Protein AF-A0A134AGD6-F1 (afdb_monomer)

Nearest PDB structures (foldseek):
  3fi7-assembly1_A  TM=8.665E-01  e=3.047E-12  Listeria monocytogenes EGD-e
  7qfu-assembly1_A  TM=8.750E-01  e=4.616E-11  Enterococcus faecalis
  5t1q-assembly2_B  TM=7.978E-01  e=2.242E-09  Staphylococcus aureus subsp. aureus NCTC 8325
  5t1q-assembly4_D  TM=7.593E-01  e=8.261E-10  Staphylococcus aureus subsp. aureus NCTC 8325
  6ux2-assembly1_B  TM=2.424E-01  e=1.055E+00  Zika virus

Secondary structure (DSSP, 8-state):
----------TTEEEPTTS-EEE-SPP-SSHHHHHHHHHHHHHHHHTTTT--HHHHHHHHHHHHTTTTSSSSSTTT--TT--BPPTT--GGGEEEEEEEEE-TT--EEEEEEEEE--SSHHHHHHHHHHHTTSSHHHHHHTHHHHH-SSHHHHHHHHBTTTBS-TTHHHHHHHHHHHTTTHHHHHTTSTTSS--

Solvent-accessible surface area (backbone atoms only — not comparable to full-atom values): 10671 Å² total; per-residue (Å²): 140,80,91,70,79,80,77,71,79,55,82,60,49,40,68,47,101,86,59,32,49,26,48,57,57,78,59,50,73,52,64,66,50,33,49,65,68,47,45,66,48,38,45,64,36,27,60,94,60,54,55,52,40,26,54,56,52,24,45,33,34,64,66,16,66,36,49,52,30,56,40,31,43,77,83,28,17,28,39,67,74,47,65,43,58,94,84,54,55,76,90,42,38,44,80,44,43,44,81,45,64,48,100,84,66,51,76,47,76,47,77,47,47,28,38,35,32,98,34,58,63,54,35,30,41,52,56,46,39,50,53,60,70,41,76,66,37,31,62,72,35,40,54,35,46,67,30,44,37,64,68,48,23,29,52,45,36,35,66,70,76,43,83,48,89,56,45,22,60,54,37,49,50,47,23,62,75,68,57,27,60,64,52,24,32,79,80,23,79,81,51,41,56,132

Foldseek 3Di:
DDPDPVPVPPVQWDQDPQRFTWGNDDQCDDLVSLLVVQQVLLLVQQFPLLAFSLLSSLQLCVVCVSVGHRQCDPPQNQSRQAFDDPPRDPVQWDWGWDWDADPVRDIDIDTGIHGGDNHNNRNSNCVSCQCPVDPVSVVLQVQLSVFFALLSNLCSCDCRVDVPNCRSVSSVVSCVVNVSLVSRCVRVVVRTDD

pLDDT: mean 86.42, std 15.9, range [25.81, 98.69]

Mean predicted aligned error: 6.66 Å

Sequence (194 aa):
SGAMAVNTKIDGYNIDENGVARSASKPIGSRSEFIKKVTPGVLKAVKGKGLFPSIAVAQACLETGFGTDGLSPAPIYNLFGIKAADDTPPERYYEIRTAEYDKNGKKYYITDKFMKFSGYDEAFEYYAKLFTRTKWLTNWYRNVVAAKTPEQAAKALTGTYATDPNYGSKLLNIIDTYNLRELDKEIFPNGVKP

Structure (mmCIF, N/CA/C/O backbone):
data_AF-A0A134AGD6-F1
#
_entry.id   AF-A0A134AGD6-F1
#
loop_
_atom_site.group_PDB
_atom_site.id
_atom_site.type_symbol
_atom_site.label_atom_id
_atom_site.label_alt_id
_atom_site.label_comp_id
_atom_site.label_asym_id
_atom_site.label_entity_id
_atom_site.label_seq_id
_atom_site.pdbx_PDB_ins_code
_atom_site.Cartn_x
_atom_site.Cartn_y
_atom_site.Cartn_z
_atom_site.occupancy
_atom_site.B_iso_or_equiv
_atom_site.auth_seq_id
_atom_site.auth_comp_id
_atom_site.auth_asym_id
_atom_site.auth_atom_id
_atom_site.pdbx_PDB_model_num
ATOM 1 N N . SER A 1 1 ? 12.963 -12.846 -35.251 1.00 26.72 1 SER A N 1
ATOM 2 C CA . SER A 1 1 ? 14.115 -11.933 -35.123 1.00 26.72 1 SER A CA 1
ATOM 3 C C . SER A 1 1 ? 14.090 -11.311 -33.737 1.00 26.72 1 SER A C 1
ATOM 5 O O . SER A 1 1 ? 13.077 -10.741 -33.368 1.00 26.72 1 SER A O 1
ATOM 7 N N . GLY A 1 2 ? 15.177 -11.467 -32.972 1.00 26.48 2 GLY A N 1
ATOM 8 C CA . GLY A 1 2 ? 15.472 -10.633 -31.801 1.00 26.48 2 GLY A CA 1
ATOM 9 C C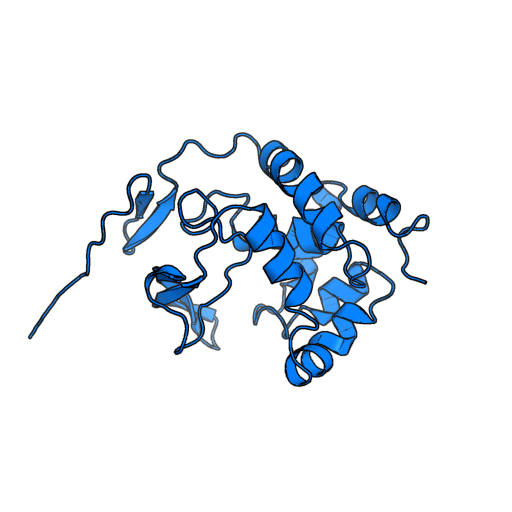 . GLY A 1 2 ? 14.855 -11.046 -30.464 1.00 26.48 2 GLY A C 1
ATOM 10 O O . GLY A 1 2 ? 14.120 -10.268 -29.869 1.00 26.48 2 GLY A O 1
ATOM 11 N N . ALA A 1 3 ? 15.215 -12.221 -29.940 1.00 31.89 3 ALA A N 1
ATOM 12 C CA . ALA A 1 3 ? 15.222 -12.410 -28.494 1.00 31.89 3 ALA A CA 1
ATOM 13 C C . ALA A 1 3 ? 16.324 -11.513 -27.904 1.00 31.89 3 ALA A C 1
ATOM 15 O O . ALA A 1 3 ? 17.498 -11.866 -27.938 1.00 31.89 3 ALA A O 1
ATOM 16 N N . MET A 1 4 ? 15.950 -10.347 -27.384 1.00 25.81 4 MET A N 1
ATOM 17 C CA . MET A 1 4 ? 16.705 -9.705 -26.314 1.00 25.81 4 MET A CA 1
ATOM 18 C C . MET A 1 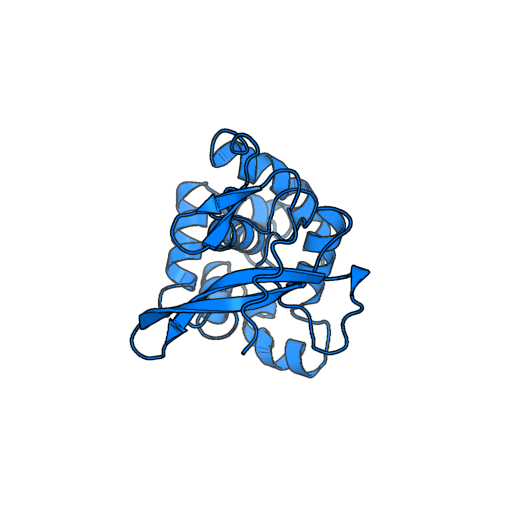4 ? 15.841 -9.786 -25.067 1.00 25.81 4 MET A C 1
ATOM 20 O O . MET A 1 4 ? 15.064 -8.886 -24.763 1.00 25.81 4 MET A O 1
ATOM 24 N N . ALA A 1 5 ? 15.971 -10.897 -24.342 1.00 31.42 5 ALA A N 1
ATOM 25 C CA . ALA A 1 5 ? 15.780 -10.823 -22.908 1.00 31.42 5 ALA A CA 1
ATOM 26 C C . ALA A 1 5 ? 16.820 -9.809 -22.429 1.00 31.42 5 ALA A C 1
ATOM 28 O O . ALA A 1 5 ? 18.017 -10.108 -22.427 1.00 31.42 5 ALA A O 1
ATOM 29 N N . VAL A 1 6 ? 16.381 -8.587 -22.125 1.00 34.53 6 VAL A N 1
ATOM 30 C CA . VAL A 1 6 ? 17.207 -7.616 -21.413 1.00 34.53 6 VAL A CA 1
ATOM 31 C C . VAL A 1 6 ? 17.372 -8.218 -20.027 1.00 34.53 6 VAL A C 1
ATOM 33 O O . VAL A 1 6 ? 16.555 -8.049 -19.129 1.00 34.53 6 VAL A O 1
ATOM 36 N N . ASN A 1 7 ? 18.377 -9.080 -19.915 1.00 39.56 7 ASN A N 1
ATOM 37 C CA . ASN A 1 7 ? 18.804 -9.714 -18.688 1.00 39.56 7 ASN A CA 1
ATOM 38 C C . ASN A 1 7 ? 19.587 -8.641 -17.930 1.00 39.56 7 ASN A C 1
ATOM 40 O O . ASN A 1 7 ? 20.810 -8.699 -17.797 1.00 39.56 7 ASN A O 1
ATOM 44 N N . THR A 1 8 ? 18.884 -7.580 -17.535 1.00 43.19 8 THR A N 1
ATOM 45 C CA . THR A 1 8 ? 19.406 -6.557 -16.645 1.00 43.19 8 THR A CA 1
ATOM 46 C C . THR A 1 8 ? 19.570 -7.273 -15.317 1.00 43.19 8 THR A C 1
ATOM 48 O O . THR A 1 8 ? 18.602 -7.498 -14.596 1.00 43.19 8 THR A O 1
ATOM 51 N N . LYS A 1 9 ? 20.784 -7.767 -15.052 1.00 46.19 9 LYS A N 1
ATOM 52 C CA . LYS A 1 9 ? 21.147 -8.346 -13.761 1.00 46.19 9 LYS A CA 1
ATOM 53 C C . LYS A 1 9 ? 20.798 -7.307 -12.699 1.00 46.19 9 LYS A C 1
ATOM 55 O O . LYS A 1 9 ? 21.470 -6.284 -12.596 1.00 46.19 9 LYS A O 1
ATOM 60 N N . ILE A 1 10 ? 19.716 -7.536 -11.961 1.00 56.38 10 ILE A N 1
ATOM 61 C CA . ILE A 1 10 ? 19.463 -6.789 -10.738 1.00 56.38 10 ILE A CA 1
ATOM 62 C C . ILE A 1 10 ? 20.363 -7.439 -9.697 1.00 56.38 10 ILE A C 1
ATOM 64 O O . ILE A 1 10 ? 20.105 -8.567 -9.270 1.00 56.38 10 ILE A O 1
ATOM 68 N N . ASP A 1 11 ? 21.442 -6.761 -9.320 1.00 58.19 11 ASP A N 1
ATOM 69 C CA . ASP A 1 11 ? 22.284 -7.226 -8.224 1.00 58.19 11 ASP A CA 1
ATOM 70 C C . ASP A 1 11 ? 21.413 -7.385 -6.967 1.00 58.19 11 ASP A C 1
ATOM 72 O O . ASP A 1 11 ? 20.767 -6.439 -6.512 1.00 58.19 11 ASP A O 1
ATOM 76 N N . GLY A 1 12 ? 21.344 -8.612 -6.441 1.00 58.97 12 GLY A N 1
ATOM 77 C CA . GLY A 1 12 ? 20.519 -8.949 -5.278 1.00 58.97 12 GLY A CA 1
ATOM 78 C C . GLY A 1 12 ? 19.142 -9.563 -5.568 1.00 58.97 12 GLY A C 1
ATOM 79 O O . GLY A 1 12 ? 18.355 -9.665 -4.627 1.00 58.97 12 GLY A O 1
ATOM 80 N N . TYR A 1 13 ? 18.848 -10.017 -6.798 1.00 65.62 13 TYR A N 1
ATOM 81 C CA . TYR A 1 13 ? 17.614 -10.755 -7.128 1.00 65.62 13 TYR A CA 1
ATOM 82 C C . TYR A 1 13 ? 17.878 -12.116 -7.785 1.00 65.62 13 TYR A C 1
ATOM 84 O O . TYR A 1 13 ? 18.761 -12.259 -8.628 1.00 65.62 13 TYR A O 1
ATOM 92 N N . ASN A 1 14 ? 17.065 -13.108 -7.416 1.00 65.81 14 ASN A N 1
ATOM 93 C CA . ASN A 1 14 ? 16.957 -14.400 -8.088 1.00 65.81 14 ASN A CA 1
ATOM 94 C C . ASN A 1 14 ? 15.818 -14.338 -9.108 1.00 65.81 14 ASN A C 1
ATOM 96 O O . ASN A 1 14 ? 14.767 -13.772 -8.825 1.00 65.81 14 ASN A O 1
ATOM 100 N N . ILE A 1 15 ? 15.990 -14.947 -10.276 1.00 68.31 15 ILE A N 1
ATOM 101 C CA . ILE A 1 15 ? 14.920 -15.083 -11.269 1.00 68.31 15 ILE A CA 1
ATOM 102 C C . ILE A 1 15 ? 14.273 -16.459 -11.085 1.00 68.31 15 ILE A C 1
ATOM 104 O O . ILE A 1 15 ? 14.980 -17.466 -11.098 1.00 68.31 15 ILE A O 1
ATOM 108 N N . ASP A 1 16 ? 12.954 -16.512 -10.873 1.00 68.88 16 ASP A N 1
ATOM 109 C CA . ASP A 1 16 ? 12.234 -17.787 -10.767 1.00 68.88 16 ASP A CA 1
ATOM 110 C C . ASP A 1 16 ? 12.056 -18.472 -12.137 1.00 68.88 16 ASP A C 1
ATOM 112 O O . ASP A 1 16 ? 12.368 -17.904 -13.185 1.00 68.88 16 ASP A O 1
ATOM 116 N N . GLU A 1 17 ? 11.553 -19.710 -12.145 1.00 69.19 17 GLU A N 1
ATOM 117 C CA . GLU A 1 17 ? 11.348 -20.512 -13.368 1.00 69.19 17 GLU A CA 1
ATOM 118 C C . GLU A 1 17 ? 10.465 -19.821 -14.426 1.00 69.19 17 GLU A C 1
ATOM 120 O O . GLU A 1 17 ? 10.525 -20.153 -15.609 1.00 69.19 17 GLU A O 1
ATOM 125 N N . ASN A 1 18 ? 9.668 -18.828 -14.016 1.00 65.56 18 ASN A N 1
ATOM 126 C CA . ASN A 1 18 ? 8.792 -18.057 -14.892 1.00 65.56 18 ASN A CA 1
ATOM 127 C C . ASN A 1 18 ? 9.424 -16.732 -15.346 1.00 65.56 18 ASN A C 1
ATOM 129 O O . ASN A 1 18 ? 8.776 -15.941 -16.035 1.00 65.56 18 ASN A O 1
ATOM 133 N N . GLY A 1 19 ? 10.680 -16.468 -14.985 1.00 64.06 19 GLY A N 1
ATOM 134 C CA . GLY A 1 19 ? 11.383 -15.241 -15.331 1.00 64.06 19 GLY A CA 1
ATOM 135 C C . GLY A 1 19 ? 11.048 -14.050 -14.432 1.00 64.06 19 GLY A C 1
ATOM 136 O O . GLY A 1 19 ? 11.398 -12.932 -14.801 1.00 64.06 19 GLY A O 1
ATOM 137 N N . VAL A 1 20 ? 10.353 -14.247 -13.305 1.00 69.12 20 VAL A N 1
ATOM 138 C CA . VAL A 1 20 ? 9.997 -13.164 -12.373 1.00 69.12 20 VAL A CA 1
ATOM 139 C C . VAL A 1 20 ? 11.122 -12.964 -11.368 1.00 69.12 20 VAL A C 1
ATOM 141 O O . VAL A 1 20 ? 11.601 -13.930 -10.771 1.00 69.12 20 VAL A O 1
ATOM 144 N N . ALA A 1 21 ? 11.534 -11.712 -11.153 1.00 70.25 21 ALA A N 1
ATOM 145 C CA . ALA A 1 21 ? 12.541 -11.425 -10.140 1.00 70.25 21 ALA A CA 1
ATOM 146 C C . ALA A 1 21 ? 11.956 -11.591 -8.729 1.00 70.25 21 ALA A C 1
ATOM 148 O O . ALA A 1 21 ? 10.841 -11.166 -8.426 1.00 70.25 21 ALA A O 1
ATOM 149 N N . ARG A 1 22 ? 12.739 -12.211 -7.856 1.00 70.19 22 ARG A N 1
ATOM 150 C CA . ARG A 1 22 ? 12.496 -12.421 -6.431 1.00 70.19 22 ARG A CA 1
ATOM 151 C C . ARG A 1 22 ? 13.693 -11.885 -5.678 1.00 70.19 22 ARG A C 1
ATOM 153 O O . ARG A 1 22 ? 14.819 -12.041 -6.145 1.00 70.19 22 ARG A O 1
ATOM 160 N N . SER A 1 23 ? 13.473 -11.279 -4.520 1.00 63.88 23 SER A N 1
ATOM 161 C CA . SER A 1 23 ? 14.573 -10.888 -3.641 1.00 63.88 23 SER A CA 1
ATOM 162 C C . SER A 1 23 ? 15.556 -12.054 -3.439 1.00 63.88 23 SER A C 1
ATOM 164 O O . SER A 1 23 ? 15.148 -13.134 -3.010 1.00 63.88 23 SER A O 1
ATOM 166 N N . ALA A 1 24 ? 16.845 -11.857 -3.736 1.00 58.47 24 ALA A N 1
ATOM 167 C CA . ALA A 1 24 ? 17.905 -12.781 -3.314 1.00 58.47 24 ALA A CA 1
ATOM 168 C C . ALA A 1 24 ? 18.344 -12.502 -1.869 1.00 58.47 24 ALA A C 1
ATOM 170 O O . ALA A 1 24 ? 19.056 -13.308 -1.268 1.00 58.47 24 ALA A O 1
ATOM 171 N N . SER A 1 25 ? 17.930 -11.361 -1.303 1.00 54.47 25 SER A N 1
ATOM 172 C CA . SER A 1 25 ? 18.175 -11.057 0.101 1.00 54.47 25 SER A CA 1
ATOM 173 C C . SER A 1 25 ? 17.321 -11.957 0.994 1.00 54.47 25 SER A C 1
ATOM 175 O O . SER A 1 25 ? 16.168 -12.268 0.683 1.00 54.47 25 SER A O 1
ATOM 177 N N . LYS A 1 26 ? 17.913 -12.391 2.113 1.00 51.78 26 LYS A N 1
ATOM 178 C CA . LYS A 1 26 ? 17.230 -13.153 3.164 1.00 51.78 26 LYS A CA 1
ATOM 179 C C . LYS A 1 26 ? 15.919 -12.418 3.498 1.00 51.78 26 LYS A C 1
ATOM 181 O O . LYS A 1 26 ? 15.991 -11.200 3.681 1.00 51.78 26 LYS A O 1
ATOM 186 N N . PRO A 1 27 ? 14.754 -13.096 3.551 1.00 53.94 27 PRO A N 1
ATOM 187 C CA . PRO A 1 27 ? 13.492 -12.430 3.856 1.00 53.94 27 PRO A CA 1
ATOM 188 C C . PRO A 1 27 ? 13.659 -11.543 5.092 1.00 53.94 27 PRO A C 1
ATOM 190 O O . PRO A 1 27 ? 14.341 -11.935 6.043 1.00 53.94 27 PRO A O 1
ATOM 193 N N . ILE A 1 28 ? 13.080 -10.339 5.056 1.00 55.12 28 ILE A N 1
ATOM 194 C CA . ILE A 1 28 ? 12.938 -9.493 6.247 1.00 55.12 28 ILE A CA 1
ATOM 195 C C . ILE A 1 28 ? 12.216 -10.369 7.273 1.00 55.12 28 ILE A C 1
ATOM 197 O O . ILE A 1 28 ? 11.057 -10.685 7.040 1.00 55.12 28 ILE A O 1
ATOM 201 N N . GLY A 1 29 ? 12.926 -10.830 8.307 1.00 63.06 29 GLY A N 1
ATOM 202 C CA . GLY A 1 29 ? 12.735 -12.174 8.869 1.00 63.06 29 GLY A CA 1
ATOM 203 C C . GLY A 1 29 ? 11.289 -12.674 8.960 1.00 63.06 29 GLY A C 1
ATOM 204 O O . GLY A 1 29 ? 10.779 -13.249 8.002 1.00 63.06 29 GLY A O 1
ATOM 205 N N . SER A 1 30 ? 10.626 -12.559 10.106 1.00 85.75 30 SER A N 1
ATOM 206 C CA . SER A 1 30 ? 9.205 -12.929 10.199 1.00 85.75 30 SER A CA 1
ATOM 207 C C . SER A 1 30 ? 8.311 -11.864 9.548 1.00 85.75 30 SER A C 1
ATOM 209 O O . SER A 1 30 ? 8.657 -10.684 9.507 1.00 85.75 30 SER A O 1
ATOM 211 N N . ARG A 1 31 ? 7.094 -12.236 9.124 1.00 92.12 31 ARG A N 1
ATOM 212 C CA . ARG A 1 31 ? 6.077 -11.281 8.624 1.00 92.12 31 ARG A CA 1
ATOM 213 C C . ARG A 1 31 ? 5.870 -10.081 9.567 1.00 92.12 31 ARG A C 1
ATOM 215 O O . ARG A 1 31 ? 5.670 -8.959 9.112 1.00 92.12 31 ARG A O 1
ATOM 222 N N . SER A 1 32 ? 5.988 -10.299 10.878 1.00 93.19 32 SER A N 1
ATOM 223 C CA . SER A 1 32 ? 5.897 -9.249 11.898 1.00 93.19 32 SER A CA 1
ATOM 224 C C . SER A 1 32 ? 7.084 -8.279 11.888 1.00 93.19 32 SER A C 1
ATOM 226 O O . SER A 1 32 ? 6.919 -7.114 12.237 1.00 93.19 32 SER A O 1
ATOM 228 N N . GLU A 1 33 ? 8.280 -8.719 11.495 1.00 92.50 33 GLU A N 1
ATOM 229 C CA . GLU A 1 33 ? 9.446 -7.836 11.356 1.00 92.50 33 GLU A CA 1
ATOM 230 C C . GLU A 1 33 ? 9.311 -6.918 10.145 1.00 92.50 33 GLU A C 1
ATOM 232 O O . GLU A 1 33 ? 9.651 -5.739 10.242 1.00 92.50 33 GLU A O 1
ATOM 237 N N . PHE A 1 34 ? 8.743 -7.413 9.042 1.00 93.69 34 PHE A N 1
ATOM 238 C CA . PHE A 1 34 ? 8.395 -6.567 7.901 1.00 93.69 34 PHE A CA 1
ATOM 239 C C . PHE A 1 34 ? 7.427 -5.453 8.306 1.00 93.69 34 PHE A C 1
ATOM 241 O O . PHE A 1 34 ? 7.702 -4.283 8.045 1.00 93.69 34 PHE A O 1
ATOM 248 N N . ILE A 1 35 ? 6.350 -5.802 9.017 1.00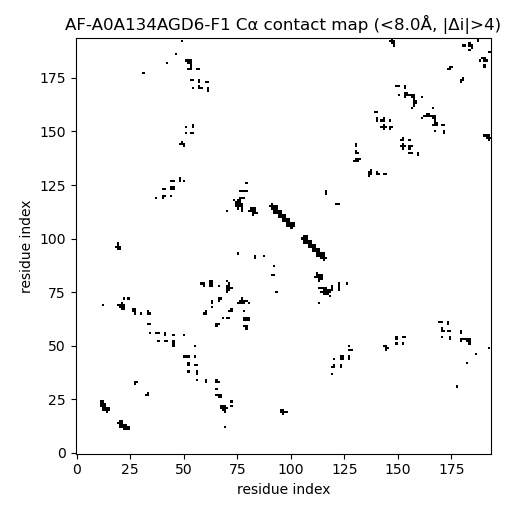 96.62 35 ILE A N 1
ATOM 249 C CA . ILE A 1 35 ? 5.380 -4.829 9.539 1.00 96.62 35 ILE A CA 1
ATOM 250 C C . ILE A 1 35 ? 6.091 -3.786 10.408 1.00 96.62 35 ILE A C 1
ATOM 252 O O . ILE A 1 35 ? 6.004 -2.594 10.127 1.00 96.62 35 ILE A O 1
ATOM 256 N N . LYS A 1 36 ? 6.877 -4.218 11.404 1.00 95.94 36 LYS A N 1
ATOM 257 C CA . LYS A 1 36 ? 7.643 -3.307 12.276 1.00 95.94 36 LYS A CA 1
ATOM 258 C C . LYS A 1 36 ? 8.567 -2.370 11.493 1.00 95.94 36 LYS A C 1
ATOM 260 O O . LYS A 1 36 ? 8.706 -1.211 11.872 1.00 95.94 36 LYS A O 1
ATOM 265 N N . LYS A 1 37 ? 9.185 -2.855 10.412 1.00 94.38 37 LYS A N 1
ATOM 266 C CA . LYS A 1 37 ? 10.094 -2.073 9.565 1.00 94.38 37 LYS A CA 1
ATOM 267 C C . LYS A 1 37 ? 9.370 -0.964 8.798 1.00 94.38 37 LYS A C 1
ATOM 269 O O . LYS A 1 37 ? 9.910 0.133 8.692 1.00 94.38 37 LYS A O 1
ATOM 274 N N . VAL A 1 38 ? 8.185 -1.235 8.248 1.00 96.00 38 VAL A N 1
ATOM 275 C CA . VAL A 1 38 ? 7.470 -0.266 7.392 1.00 96.00 38 VAL A CA 1
ATOM 276 C C . VAL A 1 38 ? 6.576 0.691 8.180 1.00 96.00 38 VAL A C 1
ATOM 278 O O . VAL A 1 38 ? 6.405 1.838 7.769 1.00 96.00 38 VAL A O 1
ATOM 281 N N . THR A 1 39 ? 6.037 0.254 9.323 1.00 97.75 39 THR A N 1
ATOM 282 C CA . THR A 1 39 ? 5.033 0.999 10.099 1.00 97.75 39 THR A CA 1
ATOM 283 C C . THR A 1 39 ? 5.424 2.451 10.411 1.00 97.75 39 THR A C 1
ATOM 285 O O . THR A 1 39 ? 4.610 3.327 10.120 1.00 97.75 39 THR A O 1
ATOM 288 N N . PRO A 1 40 ? 6.631 2.774 10.928 1.00 97.94 40 PRO A N 1
ATOM 289 C CA . PRO A 1 40 ? 6.970 4.159 11.271 1.00 97.94 40 PRO A CA 1
ATOM 290 C C . PRO A 1 40 ? 6.937 5.111 10.066 1.00 97.94 40 PRO A C 1
ATOM 292 O O . PRO A 1 40 ? 6.418 6.225 10.157 1.00 97.94 40 PRO A O 1
ATOM 295 N N . GLY A 1 41 ? 7.456 4.660 8.920 1.00 97.75 41 GLY A N 1
ATOM 296 C CA . GLY A 1 41 ? 7.460 5.442 7.684 1.00 97.75 41 GLY A CA 1
ATOM 297 C C . GLY A 1 41 ? 6.056 5.603 7.101 1.00 97.75 41 GLY A C 1
ATOM 298 O O . GLY A 1 41 ? 5.673 6.710 6.718 1.00 97.75 41 GLY A O 1
ATOM 299 N N . VAL A 1 42 ? 5.250 4.534 7.126 1.00 97.69 42 VAL A N 1
ATOM 300 C CA . VAL A 1 42 ? 3.839 4.585 6.715 1.00 97.69 42 VAL A CA 1
ATOM 301 C C . VAL A 1 42 ? 3.055 5.572 7.577 1.00 97.69 42 VAL A C 1
ATOM 303 O O . VAL A 1 42 ? 2.419 6.463 7.021 1.00 97.69 42 VAL A O 1
ATOM 306 N N . LEU A 1 43 ? 3.132 5.468 8.909 1.00 97.75 43 LEU A N 1
ATOM 307 C CA . LEU A 1 43 ? 2.448 6.368 9.848 1.00 97.75 43 LEU A CA 1
ATOM 308 C C . LEU A 1 43 ? 2.778 7.835 9.566 1.00 97.75 43 LEU A C 1
ATOM 310 O O . LEU A 1 43 ? 1.877 8.667 9.437 1.00 97.75 43 LEU A O 1
ATOM 314 N N . LYS A 1 44 ? 4.072 8.144 9.412 1.00 97.75 44 LYS A N 1
ATOM 315 C CA . LYS A 1 44 ? 4.543 9.489 9.069 1.00 97.75 44 LYS A CA 1
ATOM 316 C C . LYS A 1 44 ? 3.953 9.970 7.743 1.00 97.75 44 LYS A C 1
ATOM 318 O O . LYS A 1 44 ? 3.486 11.104 7.667 1.00 97.75 44 LYS A O 1
ATOM 323 N N . ALA A 1 45 ? 3.959 9.123 6.715 1.00 97.38 45 ALA A N 1
ATOM 324 C CA . ALA A 1 45 ? 3.504 9.491 5.382 1.00 97.38 45 ALA A CA 1
ATOM 325 C C . ALA A 1 45 ? 1.983 9.666 5.292 1.00 97.38 45 ALA A C 1
ATOM 327 O O . ALA A 1 45 ? 1.522 10.570 4.602 1.00 97.38 45 ALA A O 1
ATOM 328 N N . VAL A 1 46 ? 1.174 8.851 5.973 1.00 96.69 46 VAL A N 1
ATOM 329 C CA . VAL A 1 46 ? -0.296 8.930 5.847 1.00 96.69 46 VAL A CA 1
ATOM 330 C C . VAL A 1 46 ? -0.936 10.004 6.730 1.00 96.69 46 VAL A C 1
ATOM 332 O O . VAL A 1 46 ? -2.083 10.400 6.491 1.00 96.69 46 VAL A O 1
ATOM 335 N N . LYS A 1 47 ? -0.210 10.512 7.734 1.00 95.69 47 LYS A N 1
ATOM 336 C CA . LYS A 1 47 ? -0.708 11.533 8.663 1.00 95.69 47 LYS A CA 1
ATOM 337 C C . LYS A 1 47 ? -1.205 12.779 7.928 1.00 95.69 47 LYS A C 1
ATOM 339 O O . LYS A 1 47 ? -0.517 13.347 7.086 1.00 95.69 47 LYS A O 1
ATOM 344 N N . GLY A 1 48 ? -2.431 13.195 8.255 1.00 92.75 48 GLY A N 1
ATOM 345 C CA . GLY A 1 48 ? -3.089 14.360 7.653 1.00 92.75 48 GLY A CA 1
ATOM 346 C C . GLY A 1 48 ? -3.610 14.156 6.225 1.00 92.75 48 GLY A C 1
ATOM 347 O O . GLY A 1 48 ? -4.197 15.078 5.671 1.00 92.75 48 GLY A O 1
ATOM 348 N N . LYS A 1 49 ? -3.446 12.967 5.625 1.00 93.44 49 LYS A N 1
ATOM 349 C CA . LYS A 1 49 ? -3.879 12.682 4.243 1.00 93.44 49 LYS A CA 1
ATOM 350 C C . LYS A 1 49 ? -5.216 11.937 4.148 1.00 93.44 49 LYS A C 1
ATOM 352 O O . LYS A 1 49 ? -5.641 11.562 3.061 1.00 93.44 49 LYS A O 1
ATOM 357 N N . GLY A 1 50 ? -5.887 11.715 5.281 1.00 92.06 50 GLY A N 1
ATOM 358 C CA . GLY A 1 50 ? -7.182 11.030 5.322 1.00 92.06 50 GLY A CA 1
ATOM 359 C C . GLY A 1 50 ? -7.100 9.539 4.982 1.00 92.06 50 GLY A C 1
ATOM 360 O O . GLY A 1 50 ? -8.090 8.966 4.536 1.00 92.06 50 GLY A O 1
ATOM 361 N N . LEU A 1 51 ? -5.945 8.903 5.190 1.00 96.69 51 LEU A N 1
ATOM 362 C CA . LEU A 1 51 ? -5.727 7.471 4.971 1.00 96.69 51 LEU A CA 1
ATOM 363 C C . LEU A 1 51 ? -5.535 6.752 6.310 1.00 96.69 51 LEU A C 1
ATOM 365 O O . LEU A 1 51 ? -5.027 7.339 7.263 1.00 96.69 51 LEU A O 1
ATOM 369 N N . PHE A 1 52 ? -5.941 5.485 6.372 1.00 98.25 52 PHE A N 1
ATOM 370 C CA . PHE A 1 52 ? -5.731 4.635 7.543 1.00 98.25 52 PHE A CA 1
ATOM 371 C C . PHE A 1 52 ? -4.333 4.001 7.509 1.00 98.25 52 PHE A C 1
ATOM 373 O O . PHE A 1 52 ? -4.004 3.348 6.511 1.00 98.25 52 PHE A O 1
ATOM 380 N N . PRO A 1 53 ? -3.517 4.155 8.568 1.00 98.06 53 PRO A N 1
ATOM 381 C CA . PRO A 1 53 ? -2.268 3.415 8.727 1.00 98.06 53 PRO A CA 1
ATOM 382 C C . PRO A 1 53 ? -2.431 1.903 8.576 1.00 98.06 53 PRO A C 1
ATOM 384 O O . PRO A 1 53 ? -1.624 1.281 7.886 1.00 98.06 53 PRO A O 1
ATOM 387 N N . SER A 1 54 ? -3.486 1.318 9.156 1.00 98.56 54 SER A N 1
ATOM 388 C CA . SER A 1 54 ? -3.748 -0.124 9.081 1.00 98.56 54 SER A CA 1
ATOM 389 C C . SER A 1 54 ? -3.891 -0.602 7.636 1.00 98.56 54 SER A C 1
ATOM 391 O O . SER A 1 54 ? -3.268 -1.586 7.242 1.00 98.56 54 SER A O 1
ATOM 393 N N . ILE A 1 55 ? -4.637 0.150 6.822 1.00 98.44 55 ILE A N 1
ATOM 394 C CA . ILE A 1 55 ? -4.841 -0.109 5.395 1.00 98.44 55 ILE A CA 1
ATOM 395 C C . ILE A 1 55 ? -3.530 0.025 4.628 1.00 98.44 55 ILE A C 1
ATOM 397 O O . ILE A 1 55 ? -3.174 -0.878 3.880 1.00 98.44 55 ILE A O 1
ATOM 401 N N . ALA A 1 56 ? -2.780 1.107 4.838 1.00 98.06 56 ALA A N 1
ATOM 402 C CA . ALA A 1 56 ? -1.528 1.333 4.122 1.00 98.06 56 ALA A CA 1
ATOM 403 C C . ALA A 1 56 ? -0.470 0.256 4.433 1.00 98.06 56 ALA A C 1
ATOM 405 O O . ALA A 1 56 ? 0.183 -0.247 3.518 1.00 98.06 56 ALA A O 1
ATOM 406 N N . VAL A 1 57 ? -0.333 -0.155 5.700 1.00 98.38 57 VAL A N 1
ATOM 407 C CA . VAL A 1 57 ? 0.558 -1.262 6.088 1.00 98.38 57 VAL A CA 1
ATOM 408 C C . VAL A 1 57 ? 0.057 -2.594 5.523 1.00 98.38 57 VAL A C 1
ATOM 410 O O . VAL A 1 57 ? 0.859 -3.376 5.012 1.00 98.38 57 VAL A O 1
ATOM 413 N N . ALA A 1 58 ? -1.253 -2.858 5.563 1.00 98.31 58 ALA A N 1
ATOM 414 C CA . ALA A 1 58 ? -1.826 -4.080 5.003 1.00 98.31 58 ALA A CA 1
ATOM 415 C C . ALA A 1 58 ? -1.637 -4.173 3.483 1.00 98.31 58 ALA A C 1
ATOM 417 O O . ALA A 1 58 ? -1.309 -5.250 2.989 1.00 98.31 58 ALA A O 1
ATOM 418 N N . GLN A 1 59 ? -1.768 -3.060 2.753 1.00 97.00 59 GLN A N 1
ATOM 419 C CA . GLN A 1 59 ? -1.459 -2.995 1.324 1.00 97.00 59 GLN A CA 1
ATOM 420 C C . GLN A 1 59 ? 0.022 -3.287 1.087 1.00 97.00 59 GLN A C 1
ATOM 422 O O . GLN A 1 59 ? 0.328 -4.201 0.332 1.00 97.00 59 GLN A O 1
ATOM 427 N N . ALA A 1 60 ? 0.943 -2.643 1.815 1.00 96.06 60 ALA A N 1
ATOM 428 C CA . ALA A 1 60 ? 2.368 -2.961 1.699 1.00 96.06 60 ALA A CA 1
ATOM 429 C C . ALA A 1 60 ? 2.660 -4.453 1.950 1.00 96.06 60 ALA A C 1
ATOM 431 O O . ALA A 1 60 ? 3.478 -5.045 1.254 1.00 96.06 60 ALA A O 1
ATOM 432 N N . CYS A 1 61 ? 1.980 -5.093 2.908 1.00 95.50 61 CYS A N 1
ATOM 433 C CA . CYS A 1 61 ? 2.112 -6.533 3.151 1.00 95.50 61 CYS A CA 1
ATOM 434 C C . CYS A 1 61 ? 1.562 -7.377 1.993 1.00 95.50 61 CYS A C 1
ATOM 436 O O . CYS A 1 61 ? 2.213 -8.336 1.578 1.00 95.50 61 CYS A O 1
ATOM 438 N N . LEU A 1 62 ? 0.370 -7.039 1.495 1.00 93.81 62 LEU A N 1
ATOM 439 C CA . LEU A 1 62 ? -0.320 -7.789 0.450 1.00 93.81 62 LEU A CA 1
ATOM 440 C C . LEU A 1 62 ? 0.406 -7.692 -0.895 1.00 93.81 62 LEU A C 1
ATOM 442 O O . LEU A 1 62 ? 0.660 -8.725 -1.508 1.00 93.81 62 LEU A O 1
ATOM 446 N N . GLU A 1 63 ? 0.776 -6.479 -1.311 1.00 89.19 63 GLU A N 1
ATOM 447 C CA . GLU A 1 63 ? 1.411 -6.218 -2.611 1.00 89.19 63 GLU A CA 1
ATOM 448 C C . GLU A 1 63 ? 2.788 -6.885 -2.730 1.00 89.19 63 GLU A C 1
ATOM 450 O O . GLU A 1 63 ? 3.208 -7.285 -3.812 1.00 89.19 63 GLU A O 1
ATOM 455 N N . THR A 1 64 ? 3.491 -7.046 -1.608 1.00 88.25 64 THR A N 1
ATOM 456 C CA . THR A 1 64 ? 4.891 -7.504 -1.595 1.00 88.25 64 THR A CA 1
ATOM 457 C C . THR A 1 64 ? 5.065 -8.921 -1.062 1.00 88.25 64 THR A C 1
ATOM 459 O O . THR A 1 64 ? 6.184 -9.431 -0.986 1.00 88.25 64 THR A O 1
ATOM 462 N N . GLY A 1 65 ? 3.980 -9.554 -0.606 1.00 89.81 65 GLY A N 1
ATOM 463 C CA . GLY A 1 65 ? 4.067 -10.794 0.159 1.00 89.81 65 GLY A CA 1
ATOM 464 C C . GLY A 1 65 ? 4.973 -10.642 1.385 1.00 89.81 65 GLY A C 1
ATOM 465 O O . GLY A 1 65 ? 5.840 -11.484 1.610 1.00 89.81 65 GLY A O 1
ATOM 466 N N . PHE A 1 66 ? 4.792 -9.565 2.156 1.00 91.44 66 PHE A N 1
ATOM 467 C CA . PHE A 1 66 ? 5.632 -9.197 3.307 1.00 91.44 66 PHE A CA 1
ATOM 468 C C . PHE A 1 66 ? 7.113 -8.967 2.946 1.00 91.44 66 PHE A C 1
ATOM 470 O O . PHE A 1 66 ? 8.017 -9.386 3.668 1.00 91.44 66 PHE A O 1
ATOM 477 N N . GLY A 1 67 ? 7.362 -8.300 1.819 1.00 87.31 67 GLY A N 1
ATOM 478 C CA . GLY A 1 67 ? 8.694 -7.895 1.370 1.00 87.31 67 GLY A CA 1
ATOM 479 C C . GLY A 1 67 ? 9.508 -8.991 0.681 1.00 87.31 67 GLY A C 1
ATOM 480 O O . GLY A 1 67 ? 10.734 -8.905 0.636 1.00 87.31 67 GLY A O 1
ATOM 481 N N . THR A 1 68 ? 8.852 -10.052 0.207 1.00 83.50 68 THR A N 1
ATOM 482 C CA . THR A 1 68 ? 9.504 -11.210 -0.436 1.00 83.50 68 THR A CA 1
ATOM 483 C C . THR A 1 68 ? 9.482 -11.141 -1.965 1.00 83.50 68 THR A C 1
ATOM 485 O O . THR A 1 68 ? 10.034 -12.006 -2.651 1.00 83.50 68 THR A O 1
ATOM 488 N N . ASP A 1 69 ? 8.840 -10.115 -2.513 1.00 83.38 69 ASP A N 1
ATOM 489 C CA . ASP A 1 69 ? 8.719 -9.860 -3.938 1.00 83.38 69 ASP A CA 1
ATOM 490 C C . ASP A 1 69 ? 10.007 -9.302 -4.573 1.00 83.38 69 ASP A C 1
ATOM 492 O O . ASP A 1 69 ? 11.048 -9.117 -3.939 1.00 83.38 69 ASP A O 1
ATOM 496 N N . GLY A 1 70 ? 9.925 -9.089 -5.886 1.00 81.50 70 GLY A N 1
ATOM 497 C CA . GLY A 1 70 ? 10.991 -8.545 -6.719 1.00 81.50 70 GLY A CA 1
ATOM 498 C C . GLY A 1 70 ? 11.091 -7.016 -6.740 1.00 81.50 70 GLY A C 1
ATOM 499 O O . GLY A 1 70 ? 12.019 -6.499 -7.349 1.00 81.50 70 GLY A O 1
ATOM 500 N N . LEU A 1 71 ? 10.136 -6.285 -6.154 1.00 85.56 71 LEU A N 1
ATOM 501 C CA . LEU A 1 71 ? 10.037 -4.826 -6.290 1.00 85.56 71 LEU A CA 1
ATOM 502 C C . LEU A 1 71 ? 10.298 -4.082 -4.979 1.00 85.56 71 LEU A C 1
ATOM 504 O O . LEU A 1 71 ? 10.844 -2.976 -4.995 1.00 85.56 71 LEU A O 1
ATOM 508 N N . SER A 1 72 ? 9.910 -4.647 -3.838 1.00 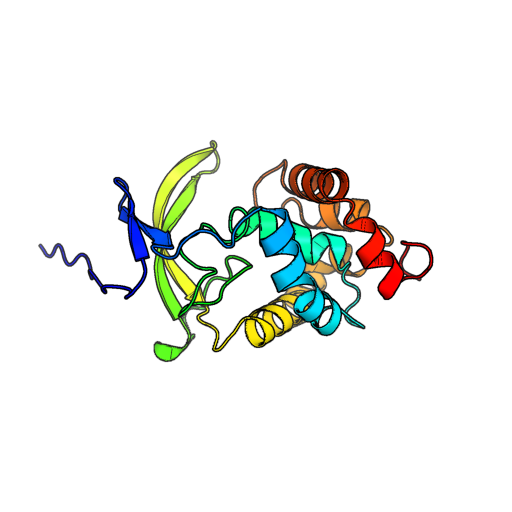87.31 72 SER A N 1
ATOM 509 C CA . SER A 1 72 ? 10.059 -3.952 -2.558 1.00 87.31 72 SER A CA 1
ATOM 510 C C . SER A 1 72 ? 11.479 -3.845 -1.996 1.00 87.31 72 SER A C 1
ATOM 512 O O . SER A 1 72 ? 11.743 -2.869 -1.286 1.00 87.31 72 SER A O 1
ATOM 514 N N . PRO A 1 73 ? 12.418 -4.781 -2.214 1.00 87.06 73 PRO A N 1
ATOM 515 C CA . PRO A 1 73 ? 13.763 -4.627 -1.674 1.00 87.06 73 PRO A CA 1
ATOM 516 C C . PRO A 1 73 ? 14.564 -3.530 -2.388 1.00 87.06 73 PRO A C 1
ATOM 518 O O . PRO A 1 73 ? 14.214 -3.028 -3.461 1.00 87.06 73 PRO A O 1
ATOM 521 N N . ALA A 1 74 ? 15.704 -3.173 -1.797 1.00 85.38 74 ALA A N 1
ATOM 522 C CA . ALA A 1 74 ? 16.726 -2.422 -2.515 1.00 85.38 74 ALA A CA 1
ATOM 523 C C . ALA A 1 74 ? 17.113 -3.171 -3.809 1.00 85.38 74 ALA A C 1
ATOM 525 O O . ALA A 1 74 ? 17.119 -4.403 -3.807 1.00 85.38 74 ALA A O 1
ATOM 526 N N . PRO A 1 75 ? 17.427 -2.471 -4.910 1.00 88.19 75 PRO A N 1
ATOM 527 C CA . PRO A 1 75 ? 17.520 -1.017 -5.050 1.00 88.19 75 PRO A CA 1
ATOM 528 C C . PRO A 1 75 ? 16.229 -0.353 -5.583 1.00 88.19 75 PRO A C 1
ATOM 530 O O . PRO A 1 75 ? 16.300 0.770 -6.079 1.00 88.19 75 PRO A O 1
ATOM 533 N N . ILE A 1 76 ? 15.076 -1.038 -5.550 1.00 90.62 76 ILE A N 1
ATOM 534 C CA . ILE A 1 76 ? 13.825 -0.573 -6.182 1.00 90.62 76 ILE A CA 1
ATOM 535 C C . ILE A 1 76 ? 12.897 0.107 -5.165 1.00 90.62 76 ILE A C 1
ATOM 537 O O . ILE A 1 76 ? 12.335 1.164 -5.460 1.00 90.62 76 ILE A O 1
ATOM 541 N N . TYR A 1 77 ? 12.782 -0.459 -3.958 1.00 92.88 77 TYR A N 1
ATOM 542 C CA . TYR A 1 77 ? 12.022 0.092 -2.825 1.00 92.88 77 TYR A CA 1
ATOM 543 C C . TYR A 1 77 ? 10.518 0.313 -3.082 1.00 92.88 77 TYR A C 1
ATOM 545 O O . TYR A 1 77 ? 9.874 1.093 -2.378 1.00 92.88 77 TYR A O 1
ATOM 553 N N . ASN A 1 78 ? 9.924 -0.366 -4.065 1.00 91.69 78 ASN A N 1
ATOM 554 C CA . ASN A 1 78 ? 8.524 -0.176 -4.440 1.00 91.69 78 ASN A CA 1
ATOM 555 C C . ASN A 1 78 ? 7.612 -1.150 -3.684 1.00 91.69 78 ASN A C 1
ATOM 557 O O . ASN A 1 78 ? 7.355 -2.266 -4.121 1.00 91.69 78 ASN A O 1
ATOM 561 N N . LEU A 1 79 ? 7.124 -0.707 -2.523 1.00 91.62 79 LEU A N 1
ATOM 562 C CA . LEU A 1 79 ? 6.272 -1.495 -1.620 1.00 91.62 79 LEU A CA 1
ATOM 563 C C . LEU A 1 79 ? 4.802 -1.610 -2.061 1.00 91.62 79 LEU A C 1
ATOM 565 O O . LEU A 1 79 ? 4.028 -2.293 -1.399 1.00 91.62 79 LEU A O 1
ATOM 569 N N . PHE A 1 80 ? 4.395 -0.907 -3.118 1.00 89.81 80 PHE A N 1
ATOM 570 C CA . PHE A 1 80 ? 2.980 -0.711 -3.455 1.00 89.81 80 PHE A CA 1
ATOM 571 C C . PHE A 1 80 ? 2.664 -1.040 -4.919 1.00 89.81 80 PHE A C 1
ATOM 573 O O . PHE A 1 80 ? 1.653 -0.583 -5.442 1.00 89.81 80 PHE A O 1
ATOM 580 N N . GLY A 1 81 ? 3.558 -1.760 -5.610 1.00 86.38 81 GLY A N 1
ATOM 581 C CA . GLY A 1 81 ? 3.347 -2.173 -7.002 1.00 86.38 81 GLY A CA 1
ATOM 582 C C . GLY A 1 81 ? 3.103 -1.007 -7.968 1.00 86.38 81 GLY A C 1
ATOM 583 O O . GLY A 1 81 ? 2.386 -1.153 -8.955 1.00 86.38 81 GLY A O 1
ATOM 584 N N . ILE A 1 82 ? 3.658 0.177 -7.685 1.00 87.00 82 ILE A N 1
ATOM 585 C CA . ILE A 1 82 ? 3.338 1.395 -8.438 1.00 87.00 82 ILE A CA 1
ATOM 586 C C . ILE A 1 82 ? 3.999 1.327 -9.812 1.00 87.00 82 ILE A C 1
ATOM 588 O O . ILE A 1 82 ? 5.227 1.401 -9.907 1.00 87.00 82 ILE A O 1
ATOM 592 N N . LYS A 1 83 ? 3.184 1.227 -10.863 1.00 87.06 83 LYS A N 1
ATOM 593 C CA . LYS A 1 83 ? 3.638 1.296 -12.255 1.00 87.06 83 LYS A CA 1
ATOM 594 C C . LYS A 1 83 ? 4.158 2.696 -12.592 1.00 87.06 83 LYS A C 1
ATOM 596 O O . LYS A 1 83 ? 3.651 3.700 -12.087 1.00 87.06 83 LYS A O 1
ATOM 601 N N . ALA A 1 84 ? 5.189 2.756 -13.421 1.00 90.81 84 ALA A N 1
ATOM 602 C CA . ALA A 1 84 ? 5.709 3.997 -13.969 1.00 90.81 84 ALA A CA 1
ATOM 603 C C . ALA A 1 84 ? 4.823 4.449 -15.139 1.00 90.81 84 ALA A C 1
ATOM 605 O O . ALA A 1 84 ? 4.382 3.629 -15.938 1.00 90.81 84 ALA A O 1
ATOM 606 N N . ALA A 1 85 ? 4.556 5.751 -15.230 1.00 88.44 85 ALA A N 1
ATOM 607 C CA . ALA A 1 85 ? 3.892 6.326 -16.398 1.00 88.44 85 ALA A CA 1
ATOM 608 C C . ALA A 1 85 ? 4.844 6.340 -17.606 1.00 88.44 85 ALA A C 1
ATOM 610 O O . ALA A 1 85 ? 6.064 6.325 -17.423 1.00 88.44 85 ALA A O 1
ATOM 611 N N . ASP A 1 86 ? 4.301 6.417 -18.821 1.00 87.06 86 ASP A N 1
ATOM 612 C CA . ASP A 1 86 ? 5.083 6.357 -20.066 1.00 87.06 86 ASP A CA 1
ATOM 613 C C . ASP A 1 86 ? 6.170 7.442 -20.166 1.00 87.06 86 ASP A C 1
ATOM 615 O O . ASP A 1 86 ? 7.229 7.206 -20.746 1.00 87.06 86 ASP A O 1
ATOM 619 N N . ASP A 1 87 ? 5.933 8.609 -19.565 1.00 90.19 87 ASP A N 1
ATOM 620 C CA . ASP A 1 87 ? 6.842 9.758 -19.515 1.00 90.19 87 ASP A CA 1
ATOM 621 C C . ASP A 1 87 ? 7.829 9.719 -18.333 1.00 90.19 87 ASP A C 1
ATOM 623 O O . ASP A 1 87 ? 8.622 10.645 -18.152 1.00 90.19 87 ASP A O 1
ATOM 627 N N . THR A 1 88 ? 7.809 8.654 -17.524 1.00 92.44 88 THR A N 1
ATOM 628 C CA . THR A 1 88 ? 8.724 8.505 -16.387 1.00 92.44 88 THR A CA 1
ATOM 629 C C . THR A 1 88 ? 10.167 8.383 -16.892 1.00 92.44 88 THR A C 1
ATOM 631 O O . THR A 1 88 ? 10.448 7.496 -17.704 1.00 92.44 88 THR A O 1
ATOM 634 N N . PRO A 1 89 ? 11.109 9.207 -16.395 1.00 93.44 89 PRO A N 1
ATOM 635 C CA . PRO A 1 89 ? 12.510 9.119 -16.793 1.00 93.44 89 PRO A CA 1
ATOM 636 C C . PRO A 1 89 ? 13.123 7.728 -16.531 1.00 93.44 89 PRO A C 1
ATOM 638 O O . PRO A 1 89 ? 12.786 7.110 -15.515 1.00 93.44 89 PRO A O 1
ATOM 641 N N . PRO A 1 90 ? 14.031 7.221 -17.391 1.00 92.06 90 PRO A N 1
ATOM 642 C CA . PRO A 1 90 ? 14.641 5.891 -17.251 1.00 92.06 90 PRO A CA 1
ATOM 643 C C . PRO A 1 90 ? 15.268 5.592 -15.886 1.00 92.06 90 PRO A C 1
ATOM 645 O O . PRO A 1 90 ? 15.228 4.461 -15.415 1.00 92.06 90 PRO A O 1
ATOM 648 N N . GLU A 1 91 ? 15.814 6.596 -15.208 1.00 92.06 91 GLU A N 1
ATOM 649 C CA . GLU A 1 91 ? 16.419 6.463 -13.882 1.00 92.06 91 GLU A CA 1
ATOM 650 C C . GLU A 1 91 ? 15.396 6.304 -12.741 1.00 92.06 91 GLU A C 1
ATOM 652 O O . GLU A 1 91 ? 15.763 5.936 -11.620 1.00 92.06 91 GLU A O 1
ATOM 657 N N . ARG A 1 92 ? 14.115 6.568 -13.024 1.00 94.38 92 ARG A N 1
ATOM 658 C CA . ARG A 1 92 ? 12.987 6.549 -12.082 1.00 94.38 92 ARG A CA 1
ATOM 659 C C . ARG A 1 92 ? 12.116 5.300 -12.198 1.00 94.38 92 ARG A C 1
ATOM 661 O O . ARG A 1 92 ? 11.135 5.201 -11.460 1.00 94.38 92 ARG A O 1
ATOM 668 N N . TYR A 1 93 ? 12.462 4.342 -13.060 1.00 93.69 93 TYR A N 1
ATOM 669 C CA . TYR A 1 93 ? 11.762 3.061 -13.145 1.00 93.69 93 TYR A CA 1
ATOM 670 C C . TYR A 1 93 ? 12.702 1.860 -13.278 1.00 93.69 93 TYR A C 1
ATOM 672 O O . TYR A 1 93 ? 13.900 1.992 -13.520 1.00 93.69 93 TYR A O 1
ATOM 680 N N . TYR A 1 94 ? 12.136 0.671 -13.087 1.00 89.12 94 TYR A N 1
ATOM 681 C CA . TYR A 1 94 ? 12.749 -0.606 -13.423 1.00 89.12 94 TYR A CA 1
ATOM 682 C C . TYR A 1 94 ? 11.775 -1.431 -14.268 1.00 89.12 94 TYR A C 1
ATOM 684 O O . TYR A 1 94 ? 10.579 -1.457 -13.976 1.00 89.12 94 TYR A O 1
ATOM 692 N N . GLU A 1 95 ? 12.273 -2.093 -15.310 1.00 88.50 95 GLU A N 1
ATOM 693 C CA . GLU A 1 95 ? 11.490 -3.049 -16.098 1.00 88.50 95 GLU A CA 1
ATOM 694 C C . GLU A 1 95 ? 11.627 -4.438 -15.485 1.00 88.50 95 GLU A C 1
ATOM 696 O O . GLU A 1 95 ? 12.730 -4.972 -15.368 1.00 88.50 95 GLU A O 1
ATOM 701 N N . ILE A 1 96 ? 10.507 -5.029 -15.079 1.00 81.94 96 ILE A N 1
ATOM 702 C CA . ILE A 1 96 ? 10.485 -6.368 -14.492 1.00 81.94 96 ILE A CA 1
ATOM 703 C C . ILE A 1 96 ? 9.383 -7.197 -15.136 1.00 81.94 96 ILE A C 1
ATOM 705 O O . ILE A 1 96 ? 8.300 -6.704 -15.462 1.00 81.94 96 ILE A O 1
ATOM 709 N N . ARG A 1 97 ? 9.656 -8.491 -15.299 1.00 82.75 97 ARG A N 1
ATOM 710 C CA . ARG A 1 97 ? 8.621 -9.447 -15.666 1.00 82.75 97 ARG A CA 1
ATOM 711 C C . ARG A 1 97 ? 7.714 -9.681 -14.462 1.00 82.75 97 ARG A C 1
ATOM 713 O O . ARG A 1 97 ? 8.172 -10.153 -13.424 1.00 82.75 97 ARG A O 1
ATOM 720 N N . THR A 1 98 ? 6.436 -9.372 -14.613 1.00 76.81 98 THR A N 1
ATOM 721 C CA . THR A 1 98 ? 5.406 -9.541 -13.588 1.00 76.81 98 THR A CA 1
ATOM 722 C C . THR A 1 98 ? 4.323 -10.506 -14.060 1.00 76.81 98 THR A C 1
ATOM 724 O O . THR A 1 98 ? 4.201 -10.800 -15.253 1.00 76.81 98 THR A O 1
ATOM 727 N N . ALA A 1 99 ? 3.558 -11.033 -13.109 1.00 76.75 99 ALA A N 1
ATOM 728 C CA . ALA A 1 99 ? 2.373 -11.822 -13.388 1.00 76.75 99 ALA A CA 1
ATOM 729 C C . ALA A 1 99 ? 1.134 -10.922 -13.417 1.00 76.75 99 ALA A C 1
ATOM 731 O O . ALA A 1 99 ? 0.867 -10.207 -12.457 1.00 76.75 99 ALA A O 1
ATOM 732 N N . GLU A 1 100 ? 0.356 -11.031 -14.483 1.00 75.38 100 GLU A N 1
ATOM 733 C CA . GLU A 1 100 ? -0.946 -10.392 -14.653 1.00 75.38 100 GLU A CA 1
ATOM 734 C C . GLU A 1 100 ? -2.038 -11.462 -14.734 1.00 75.38 100 GLU A C 1
ATOM 736 O O . GLU A 1 100 ? -1.766 -12.638 -14.997 1.00 75.38 100 GLU A O 1
ATOM 741 N N . TYR A 1 101 ? -3.284 -11.056 -14.512 1.00 73.12 101 TYR A N 1
ATOM 742 C CA . TYR A 1 101 ? -4.449 -11.929 -14.623 1.00 73.12 101 TYR A CA 1
ATOM 743 C C . TYR A 1 101 ? -5.439 -11.335 -15.617 1.00 73.12 101 TYR A C 1
ATOM 745 O O . TYR A 1 101 ? -5.751 -10.147 -15.556 1.00 73.12 101 TYR A O 1
ATOM 753 N N . ASP A 1 102 ? -5.935 -12.155 -16.543 1.00 78.31 102 ASP A N 1
ATOM 754 C CA . ASP A 1 102 ? -6.972 -11.708 -17.469 1.00 78.31 102 ASP A CA 1
ATOM 755 C C . ASP A 1 102 ? -8.344 -11.623 -16.775 1.00 78.31 102 ASP A C 1
ATOM 757 O O . ASP A 1 102 ? -8.518 -12.014 -15.619 1.00 78.31 102 ASP A O 1
ATOM 761 N N . LYS A 1 103 ? -9.358 -11.136 -17.500 1.00 76.00 103 LYS A N 1
ATOM 762 C CA . LYS A 1 103 ? -10.740 -11.021 -16.998 1.00 76.00 103 LYS A CA 1
ATOM 763 C C . LYS A 1 103 ? -11.363 -12.345 -16.524 1.00 76.00 103 LYS A C 1
ATOM 765 O O . LYS A 1 103 ? -12.385 -12.314 -15.848 1.00 76.00 103 LYS A O 1
ATOM 770 N N . ASN A 1 104 ? -10.779 -13.486 -16.894 1.00 77.81 104 ASN A N 1
ATOM 771 C CA . ASN A 1 104 ? -11.215 -14.824 -16.499 1.00 77.81 104 ASN A CA 1
ATOM 772 C C . ASN A 1 104 ? -10.343 -15.405 -15.368 1.00 77.81 104 ASN A C 1
ATOM 774 O O . ASN A 1 104 ? -10.499 -16.572 -15.013 1.00 77.81 104 ASN A O 1
ATOM 778 N N . GLY A 1 105 ? -9.404 -14.626 -14.820 1.00 70.56 105 GLY A N 1
ATOM 779 C CA . GLY A 1 105 ? -8.477 -15.064 -13.779 1.00 70.56 105 GLY A CA 1
ATOM 780 C C . GLY A 1 105 ? -7.327 -15.937 -14.287 1.00 70.56 105 GLY A C 1
ATOM 781 O O . GLY A 1 105 ? -6.632 -16.553 -13.478 1.00 70.56 105 GLY A O 1
ATOM 782 N N . LYS A 1 106 ? -7.085 -16.013 -15.603 1.00 79.38 106 LYS A N 1
ATOM 783 C CA . LYS A 1 106 ? -5.934 -16.747 -16.143 1.00 79.38 106 LYS A CA 1
ATOM 784 C C . LYS A 1 106 ? -4.666 -15.920 -15.955 1.00 79.38 106 LYS A C 1
ATOM 786 O O . LYS A 1 106 ? -4.563 -14.807 -16.466 1.00 79.38 106 LYS A O 1
ATOM 791 N N . LYS A 1 107 ? -3.683 -16.503 -15.267 1.00 78.88 107 LYS A N 1
ATOM 792 C CA . LYS A 1 107 ? -2.360 -15.906 -15.064 1.00 78.88 107 LYS A CA 1
ATOM 793 C C . LYS A 1 107 ? -1.559 -15.896 -16.371 1.00 78.88 107 LYS A C 1
ATOM 795 O O . LYS A 1 107 ? -1.426 -16.932 -17.024 1.00 78.88 107 LYS A O 1
ATOM 800 N N . TYR A 1 108 ? -0.992 -14.753 -16.727 1.00 81.50 108 TYR A N 1
ATOM 801 C CA . TYR A 1 108 ? -0.017 -14.589 -17.806 1.00 81.50 108 TYR A CA 1
ATOM 802 C C . TYR A 1 108 ? 1.116 -13.668 -17.343 1.00 81.50 108 TYR A C 1
ATOM 804 O O . TYR A 1 108 ? 1.041 -13.084 -16.267 1.00 81.50 108 TYR A O 1
ATOM 812 N N . TYR A 1 109 ? 2.200 -13.575 -18.112 1.00 82.25 109 TYR A N 1
ATOM 813 C CA . TYR A 1 109 ? 3.367 -12.779 -17.728 1.00 82.25 109 TYR A CA 1
ATOM 814 C C . TYR A 1 109 ? 3.645 -11.699 -18.763 1.00 82.25 109 TYR A C 1
ATOM 816 O O . TYR A 1 109 ? 3.662 -11.990 -19.959 1.00 82.25 109 TYR A O 1
ATOM 824 N N . ILE A 1 110 ? 3.918 -10.487 -18.290 1.00 83.50 110 ILE A N 1
ATOM 825 C CA . ILE A 1 110 ? 4.335 -9.344 -19.110 1.00 83.50 110 ILE A CA 1
ATOM 826 C C . ILE A 1 110 ? 5.579 -8.703 -18.503 1.00 83.50 110 ILE A C 1
ATOM 828 O O . ILE A 1 110 ? 5.851 -8.893 -17.320 1.00 83.50 110 ILE A O 1
ATOM 832 N N . THR A 1 111 ? 6.316 -7.936 -19.299 1.00 87.12 111 THR A N 1
ATOM 833 C CA . THR A 1 111 ? 7.296 -6.979 -18.776 1.00 87.12 111 THR A CA 1
ATOM 834 C C . THR A 1 111 ? 6.600 -5.640 -18.611 1.00 87.12 111 THR A C 1
ATOM 836 O O . THR A 1 111 ? 5.973 -5.169 -19.558 1.00 87.12 111 THR A O 1
ATOM 839 N N . ASP A 1 112 ? 6.702 -5.048 -17.427 1.00 87.19 112 ASP A N 1
ATOM 840 C CA . ASP A 1 112 ? 6.105 -3.748 -17.127 1.00 87.19 112 ASP A CA 1
ATOM 841 C C . ASP A 1 112 ? 7.116 -2.846 -16.405 1.00 87.19 112 ASP A C 1
ATOM 843 O O . ASP A 1 112 ? 8.097 -3.330 -15.825 1.00 87.19 112 ASP A O 1
ATOM 847 N N . LYS A 1 113 ? 6.887 -1.533 -16.456 1.00 91.31 113 LYS A N 1
ATOM 848 C CA . LYS A 1 113 ? 7.726 -0.527 -15.804 1.00 91.31 113 LYS A CA 1
ATOM 849 C C . LYS A 1 113 ? 7.152 -0.205 -14.436 1.00 91.31 113 LYS A C 1
ATOM 851 O O . LYS A 1 113 ? 6.013 0.236 -14.314 1.00 91.31 113 LYS A O 1
ATOM 856 N N . PHE A 1 114 ? 7.964 -0.352 -13.400 1.00 90.56 114 PHE A N 1
ATOM 857 C CA . PHE A 1 114 ? 7.597 0.006 -12.034 1.00 90.56 114 PHE A CA 1
ATOM 858 C C . PHE A 1 114 ? 8.459 1.151 -11.537 1.00 90.56 114 PHE A C 1
ATOM 860 O O . PHE A 1 114 ? 9.655 1.194 -11.811 1.00 90.56 114 PHE A O 1
ATOM 867 N N . MET A 1 115 ? 7.857 2.069 -10.781 1.00 93.62 115 MET A N 1
ATOM 868 C CA . MET A 1 115 ? 8.581 3.168 -10.151 1.00 93.62 115 MET A CA 1
ATOM 869 C C . MET A 1 115 ? 9.729 2.626 -9.296 1.00 93.62 115 MET A C 1
ATOM 871 O O . MET A 1 115 ? 9.544 1.695 -8.511 1.00 93.62 115 MET A O 1
ATOM 875 N N . LYS A 1 116 ? 10.897 3.246 -9.435 1.00 94.31 116 LYS A N 1
ATOM 876 C CA . LYS A 1 116 ? 12.063 3.064 -8.578 1.00 94.31 116 LYS A CA 1
ATOM 877 C C . LYS A 1 116 ? 12.155 4.259 -7.637 1.00 94.31 116 LYS A C 1
ATOM 879 O O . LYS A 1 116 ? 12.134 5.408 -8.081 1.00 94.31 116 LYS A O 1
ATOM 884 N N . PHE A 1 117 ? 12.291 3.982 -6.347 1.00 95.06 117 PHE A N 1
ATOM 885 C CA . PHE A 1 117 ? 12.449 5.000 -5.314 1.00 95.06 117 PHE A CA 1
ATOM 886 C C . PHE A 1 117 ? 13.877 4.993 -4.762 1.00 95.06 117 PHE A C 1
ATOM 888 O O . PHE A 1 117 ? 14.581 3.989 -4.819 1.00 95.06 117 PHE A O 1
ATOM 895 N N . SER A 1 118 ? 14.311 6.125 -4.216 1.00 94.50 118 SER A N 1
ATOM 896 C CA . SER A 1 118 ? 15.596 6.269 -3.518 1.00 94.50 118 SER A CA 1
ATOM 897 C C . SER A 1 118 ? 15.611 5.578 -2.148 1.00 94.50 118 SER A C 1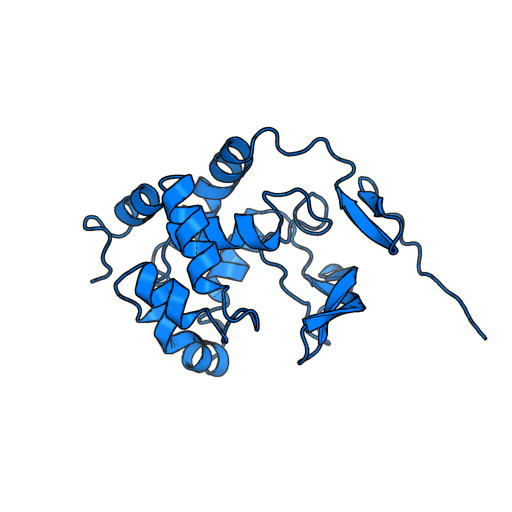
ATOM 899 O O . SER A 1 118 ? 16.677 5.277 -1.616 1.00 94.50 118 SER A O 1
ATOM 901 N N . GLY A 1 119 ? 14.432 5.288 -1.589 1.00 95.69 119 GLY A N 1
ATOM 902 C CA . GLY A 1 119 ? 14.247 4.566 -0.336 1.00 95.69 119 GLY A CA 1
ATOM 903 C C . GLY A 1 119 ? 12.770 4.446 0.038 1.00 95.69 119 GLY A C 1
ATOM 904 O O . GLY A 1 119 ? 11.896 5.014 -0.621 1.00 95.69 119 GLY A O 1
ATOM 905 N N . TYR A 1 120 ? 12.484 3.723 1.124 1.00 95.81 120 TYR A N 1
ATOM 906 C CA . TYR A 1 120 ? 11.106 3.479 1.558 1.00 95.81 120 TYR A CA 1
ATOM 907 C C . TYR A 1 120 ? 10.331 4.749 1.913 1.00 95.81 120 TYR A C 1
ATOM 909 O O . TYR A 1 120 ? 9.156 4.839 1.578 1.00 95.81 120 TYR A O 1
ATOM 917 N N . ASP A 1 121 ? 10.979 5.750 2.510 1.00 96.38 121 ASP A N 1
ATOM 918 C CA . ASP A 1 121 ? 10.333 7.025 2.851 1.00 96.38 121 ASP A CA 1
ATOM 919 C C . ASP A 1 121 ? 9.759 7.736 1.620 1.00 96.38 121 ASP A C 1
ATOM 921 O O . ASP A 1 121 ? 8.647 8.267 1.664 1.00 96.38 121 ASP A O 1
ATOM 925 N N . GLU A 1 122 ? 10.483 7.700 0.499 1.00 97.00 122 GLU A N 1
ATOM 926 C CA . GLU A 1 122 ? 9.990 8.256 -0.757 1.00 97.00 122 GLU A CA 1
ATOM 927 C C . GLU A 1 122 ? 8.800 7.447 -1.290 1.00 97.00 122 GLU A C 1
ATOM 929 O O . GLU A 1 122 ? 7.797 8.032 -1.702 1.00 97.00 122 GLU A O 1
ATOM 934 N N . ALA A 1 123 ? 8.876 6.114 -1.232 1.00 96.06 123 ALA A N 1
ATOM 935 C CA . ALA A 1 123 ? 7.783 5.241 -1.650 1.00 96.06 123 ALA A CA 1
ATOM 936 C C . ALA A 1 123 ? 6.513 5.471 -0.811 1.00 96.06 123 ALA A C 1
ATOM 938 O O . ALA A 1 123 ? 5.419 5.565 -1.369 1.00 96.06 123 ALA A O 1
ATOM 939 N N . PHE A 1 124 ? 6.647 5.621 0.512 1.00 97.31 124 PHE A N 1
ATOM 940 C CA . PHE A 1 124 ? 5.531 5.906 1.418 1.00 97.31 124 PHE A CA 1
ATOM 941 C C . PHE A 1 124 ? 4.874 7.247 1.111 1.00 97.31 124 PHE A C 1
ATOM 943 O O . PHE A 1 124 ? 3.649 7.329 1.018 1.00 97.31 124 PHE A O 1
ATOM 950 N N . GLU A 1 125 ? 5.668 8.301 0.924 1.00 96.56 125 GLU A N 1
ATOM 951 C CA . GLU A 1 125 ? 5.138 9.631 0.630 1.00 96.56 125 GLU A CA 1
ATOM 952 C C . GLU A 1 125 ? 4.487 9.687 -0.758 1.00 96.56 125 GLU A C 1
ATOM 954 O O . GLU A 1 125 ? 3.432 10.306 -0.927 1.00 96.56 125 GLU A O 1
ATOM 959 N N . TYR A 1 126 ? 5.076 9.005 -1.744 1.00 94.88 126 TYR A N 1
ATOM 960 C CA . TYR A 1 126 ? 4.498 8.874 -3.077 1.00 94.88 126 TYR A CA 1
ATOM 961 C C . TYR A 1 126 ? 3.155 8.138 -3.021 1.00 94.88 126 TYR A C 1
ATOM 963 O O . TYR A 1 126 ? 2.163 8.628 -3.567 1.00 94.88 126 TYR A O 1
ATOM 971 N N . TYR A 1 127 ? 3.101 6.998 -2.326 1.00 95.31 127 TYR A N 1
ATOM 972 C CA . TYR A 1 127 ? 1.872 6.238 -2.099 1.00 95.31 127 TYR A CA 1
ATOM 973 C C . TYR A 1 127 ? 0.803 7.093 -1.415 1.00 95.31 127 TYR A C 1
ATOM 975 O O . TYR A 1 127 ? -0.329 7.173 -1.886 1.00 95.31 127 TYR A O 1
ATOM 983 N N . ALA A 1 128 ? 1.154 7.797 -0.340 1.00 94.94 128 ALA A N 1
ATOM 984 C CA . ALA A 1 128 ? 0.176 8.552 0.430 1.00 94.94 128 ALA A CA 1
ATOM 985 C C . ALA A 1 128 ? -0.398 9.743 -0.364 1.00 94.94 128 ALA A C 1
ATOM 987 O O . ALA A 1 128 ? -1.545 10.137 -0.155 1.00 94.94 128 ALA A O 1
ATOM 988 N N . LYS A 1 129 ? 0.370 10.290 -1.316 1.00 94.94 129 LYS A N 1
ATOM 989 C CA . LYS A 1 129 ? -0.094 11.313 -2.265 1.00 94.94 129 LYS A CA 1
ATOM 990 C C . LYS A 1 129 ? -0.920 10.750 -3.419 1.00 94.94 129 LYS A C 1
ATOM 992 O O . LYS A 1 129 ? -1.699 11.505 -3.989 1.00 94.94 129 LYS A O 1
ATOM 997 N N . LEU A 1 130 ? -0.788 9.468 -3.774 1.00 91.62 130 LEU A N 1
ATOM 998 C CA . LEU A 1 130 ? -1.468 8.857 -4.928 1.00 91.62 130 LEU A CA 1
ATOM 999 C C . LEU A 1 130 ? -2.964 9.193 -4.966 1.00 91.62 130 LEU A C 1
ATOM 1001 O O . LEU A 1 130 ? -3.478 9.606 -6.000 1.00 91.62 130 LEU A O 1
ATOM 1005 N N . PHE A 1 131 ? -3.639 9.075 -3.825 1.00 92.81 131 PHE A N 1
ATOM 1006 C CA . PHE A 1 131 ? -5.088 9.239 -3.701 1.00 92.81 131 PHE A CA 1
ATOM 1007 C C . PHE A 1 131 ? -5.584 10.664 -3.974 1.00 92.81 131 PHE A C 1
ATOM 1009 O O . PHE A 1 131 ? -6.770 10.855 -4.225 1.00 92.81 131 PHE A O 1
ATOM 1016 N N . THR A 1 132 ? -4.698 11.661 -3.929 1.00 93.44 132 THR A N 1
ATOM 1017 C CA . THR A 1 132 ? -5.047 13.085 -4.063 1.00 93.44 132 THR A CA 1
ATOM 1018 C C . THR A 1 132 ? -4.155 13.852 -5.041 1.00 93.44 132 THR A C 1
ATOM 1020 O O . THR A 1 132 ? -4.304 15.062 -5.204 1.00 93.44 132 THR A O 1
ATOM 1023 N N . ARG A 1 133 ? -3.227 13.165 -5.719 1.00 92.19 133 ARG A N 1
ATOM 1024 C CA . ARG A 1 133 ? -2.184 13.787 -6.548 1.00 92.19 133 ARG A CA 1
ATOM 1025 C C . ARG A 1 133 ? -2.732 14.572 -7.734 1.00 92.19 133 ARG A C 1
ATOM 1027 O O . ARG A 1 133 ? -2.138 15.566 -8.135 1.00 92.19 133 ARG A O 1
ATOM 1034 N N . THR A 1 134 ? -3.831 14.113 -8.323 1.00 92.81 134 THR A N 1
ATOM 1035 C CA . THR A 1 134 ? -4.496 14.792 -9.440 1.00 92.81 134 THR A CA 1
ATOM 1036 C C . THR A 1 134 ? -5.988 14.877 -9.173 1.00 92.81 134 THR A C 1
ATOM 1038 O O . THR A 1 134 ? -6.544 14.037 -8.471 1.00 92.81 134 THR A O 1
ATOM 1041 N N . LYS A 1 135 ? -6.674 15.847 -9.791 1.00 94.25 135 LYS A N 1
ATOM 1042 C CA . LYS A 1 135 ? -8.137 15.974 -9.682 1.00 94.25 135 LYS A CA 1
ATOM 1043 C C . LYS A 1 135 ? -8.865 14.683 -10.078 1.00 94.25 135 LYS A C 1
ATOM 1045 O O . LYS A 1 135 ? -9.862 14.328 -9.453 1.00 94.25 135 LYS A O 1
ATOM 1050 N N . TRP A 1 136 ? -8.357 13.980 -11.094 1.00 94.56 136 TRP A N 1
ATOM 1051 C CA . TRP A 1 136 ? -8.900 12.687 -11.506 1.00 94.56 136 TRP A CA 1
ATOM 1052 C C . TRP A 1 136 ? -8.714 11.621 -10.418 1.00 94.56 136 TRP A C 1
ATOM 1054 O O . TRP A 1 136 ? -9.703 11.005 -10.033 1.00 94.56 136 TRP A O 1
ATOM 1064 N N . LEU A 1 137 ? -7.504 11.469 -9.858 1.00 93.44 137 LEU A N 1
ATOM 1065 C CA . LEU A 1 137 ? -7.229 10.521 -8.767 1.00 93.44 137 LEU A CA 1
ATOM 1066 C C . LEU A 1 137 ? -8.064 10.834 -7.520 1.00 93.44 137 LEU A C 1
ATOM 1068 O O . LEU A 1 137 ? -8.661 9.926 -6.952 1.00 93.44 137 LEU A O 1
ATOM 1072 N N . THR A 1 138 ? -8.191 12.112 -7.155 1.00 94.62 138 THR A N 1
ATOM 1073 C CA . THR A 1 138 ? -9.046 12.554 -6.044 1.00 94.62 138 THR A CA 1
ATOM 1074 C C . THR A 1 138 ? -10.497 12.134 -6.252 1.00 94.62 138 THR A C 1
ATOM 1076 O O . THR A 1 138 ? -11.145 11.673 -5.317 1.00 94.62 138 THR A O 1
ATOM 1079 N N . ASN A 1 139 ? -11.026 12.261 -7.473 1.00 96.00 139 ASN A N 1
ATOM 1080 C CA . ASN A 1 139 ? -12.389 11.828 -7.775 1.00 96.00 139 ASN A CA 1
ATOM 1081 C C . ASN A 1 139 ? -12.522 10.297 -7.828 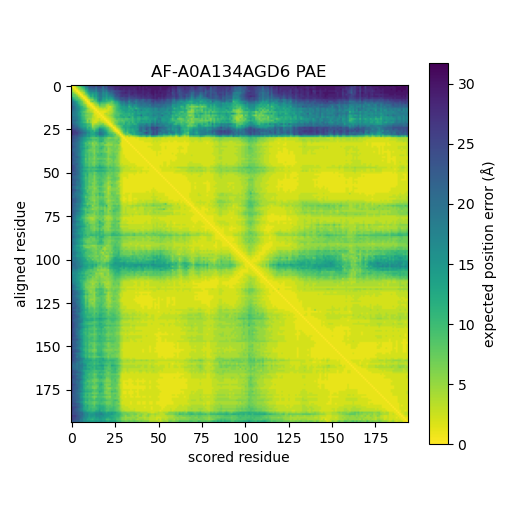1.00 96.00 139 ASN A C 1
ATOM 1083 O O . ASN A 1 139 ? -13.529 9.764 -7.361 1.00 96.00 139 ASN A O 1
ATOM 1087 N N . TRP A 1 140 ? -11.523 9.604 -8.380 1.00 95.44 140 TRP A N 1
ATOM 1088 C CA . TRP A 1 140 ? -11.479 8.143 -8.477 1.00 95.44 140 TRP A CA 1
ATOM 1089 C C . TRP A 1 140 ? -11.453 7.490 -7.091 1.00 95.44 140 TRP A C 1
ATOM 1091 O O . TRP A 1 140 ? -12.257 6.610 -6.794 1.00 95.44 140 TRP A O 1
ATOM 1101 N N . TYR A 1 141 ? -10.605 8.001 -6.197 1.00 96.25 141 TYR A N 1
ATOM 1102 C CA . TYR A 1 141 ? -10.418 7.495 -4.839 1.00 96.25 141 TYR A CA 1
ATOM 1103 C C . TYR A 1 141 ? -11.234 8.236 -3.772 1.00 96.25 141 TYR A C 1
ATOM 1105 O O . TYR A 1 141 ? -10.997 8.052 -2.576 1.00 96.25 141 TYR A O 1
ATOM 1113 N N . ARG A 1 142 ? -12.234 9.042 -4.160 1.00 96.44 142 ARG A N 1
ATOM 1114 C CA . ARG A 1 142 ? -13.009 9.873 -3.217 1.00 96.44 142 ARG A CA 1
ATOM 1115 C C . ARG A 1 142 ? -13.603 9.075 -2.053 1.00 96.44 142 ARG A C 1
ATOM 1117 O O . ARG A 1 142 ? -13.589 9.542 -0.920 1.00 96.44 142 ARG A O 1
ATOM 1124 N N . ASN A 1 143 ? -14.062 7.850 -2.317 1.00 97.06 143 ASN A N 1
ATOM 1125 C CA . ASN A 1 143 ? -14.650 6.975 -1.301 1.00 97.06 143 ASN A CA 1
ATOM 1126 C C . ASN A 1 143 ? -13.595 6.398 -0.343 1.00 97.06 143 ASN A C 1
ATOM 1128 O O . ASN A 1 143 ? -13.912 6.143 0.812 1.00 97.06 143 ASN A O 1
ATOM 1132 N N . VAL A 1 144 ? -12.347 6.222 -0.794 1.00 97.00 144 VAL A N 1
ATOM 1133 C CA . VAL A 1 144 ? -11.232 5.771 0.057 1.00 97.00 144 VAL A CA 1
ATOM 1134 C C . VAL A 1 144 ? -10.865 6.867 1.055 1.00 97.00 144 VAL A C 1
ATOM 1136 O O . VAL A 1 144 ? -10.733 6.609 2.252 1.00 97.00 144 VAL A O 1
ATOM 1139 N N . VAL A 1 145 ? -10.755 8.109 0.576 1.00 95.12 145 VAL A N 1
ATOM 1140 C CA . VAL A 1 145 ? -10.436 9.267 1.422 1.00 95.12 145 VAL A CA 1
ATOM 1141 C C . VAL A 1 145 ? -11.587 9.567 2.390 1.00 95.12 145 VAL A C 1
ATOM 1143 O O . VAL A 1 145 ? -11.347 9.777 3.578 1.00 95.12 145 VAL A O 1
ATOM 1146 N N . ALA A 1 146 ? -12.837 9.511 1.914 1.00 96.19 146 ALA A N 1
ATOM 1147 C CA . ALA A 1 146 ? -14.034 9.770 2.719 1.00 96.19 146 ALA A CA 1
ATOM 1148 C C . ALA A 1 146 ? -14.403 8.642 3.702 1.00 96.19 146 ALA A C 1
ATOM 1150 O O . ALA A 1 146 ? -15.223 8.863 4.594 1.00 96.19 146 ALA A O 1
ATOM 1151 N N . ALA A 1 147 ? -13.824 7.445 3.553 1.00 97.81 147 ALA A N 1
ATOM 1152 C CA . ALA A 1 147 ? -14.105 6.306 4.419 1.00 97.81 147 ALA A CA 1
ATOM 1153 C C . ALA A 1 147 ? -13.842 6.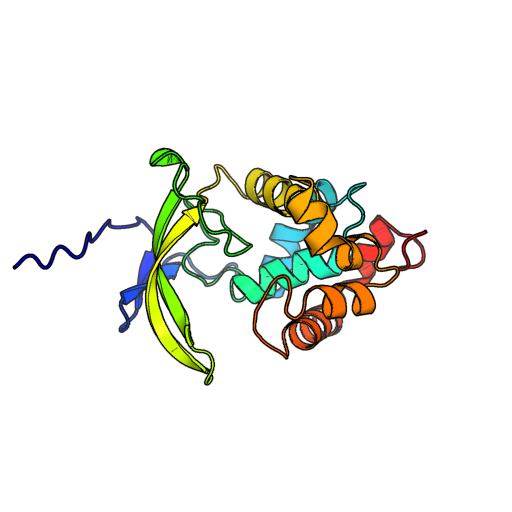641 5.893 1.00 97.81 147 ALA A C 1
ATOM 1155 O O . ALA A 1 147 ? -12.743 7.072 6.250 1.00 97.81 147 ALA A O 1
ATOM 1156 N N . LYS A 1 148 ? -14.835 6.385 6.746 1.00 97.88 148 LYS A N 1
ATOM 1157 C CA . LYS A 1 148 ? -14.789 6.653 8.189 1.00 97.88 148 LYS A CA 1
ATOM 1158 C C . LYS A 1 148 ? -14.182 5.514 8.994 1.00 97.88 148 LYS A C 1
ATOM 1160 O O . LYS A 1 148 ? -13.739 5.760 10.109 1.00 97.88 148 LYS A O 1
ATOM 1165 N N . THR A 1 149 ? -14.119 4.307 8.431 1.00 98.25 149 THR A N 1
ATOM 1166 C CA . THR A 1 149 ? -13.522 3.116 9.060 1.00 98.25 149 THR A CA 1
ATOM 1167 C C . THR A 1 149 ? -12.590 2.390 8.078 1.00 98.25 149 THR A C 1
ATOM 1169 O O . THR A 1 149 ? -12.753 2.556 6.858 1.00 98.25 149 THR A O 1
ATOM 1172 N N . PRO A 1 150 ? -11.620 1.587 8.556 1.00 97.94 150 PRO A N 1
ATOM 1173 C CA . PRO A 1 150 ? -10.768 0.789 7.674 1.00 97.94 150 PRO A CA 1
ATOM 1174 C C . PRO A 1 150 ? -11.577 -0.185 6.802 1.00 97.94 150 PRO A C 1
ATOM 1176 O O . PRO A 1 150 ? -11.223 -0.400 5.649 1.00 97.94 150 PRO A O 1
ATOM 1179 N N . GLU A 1 151 ? -12.718 -0.696 7.270 1.00 98.44 151 GLU A N 1
ATOM 1180 C CA . GLU A 1 151 ? -13.624 -1.555 6.492 1.00 98.44 151 GLU A CA 1
ATOM 1181 C C . GLU A 1 151 ? -14.225 -0.818 5.292 1.00 98.44 151 GLU A C 1
ATOM 1183 O O . GLU A 1 151 ? -14.254 -1.347 4.178 1.00 98.44 151 GLU A O 1
ATOM 1188 N N . GLN A 1 152 ? -14.666 0.428 5.490 1.00 98.50 152 GLN A N 1
ATOM 1189 C CA . GLN A 1 152 ? -15.154 1.261 4.391 1.00 98.50 152 GLN A CA 1
ATOM 1190 C C . GLN A 1 152 ? -14.038 1.568 3.387 1.00 98.50 152 GLN A C 1
ATOM 1192 O O . GLN A 1 152 ? -14.282 1.540 2.181 1.00 98.50 152 GLN A O 1
ATOM 1197 N N . ALA A 1 153 ? -12.814 1.812 3.868 1.00 98.31 153 ALA A N 1
ATOM 1198 C CA . ALA A 1 153 ? -11.661 2.062 3.009 1.00 98.31 153 ALA A CA 1
ATOM 1199 C C . ALA A 1 153 ? -11.284 0.811 2.198 1.00 98.31 153 ALA A C 1
ATOM 1201 O O . ALA A 1 153 ? -11.149 0.895 0.981 1.00 98.31 153 ALA A O 1
ATOM 1202 N N . ALA A 1 154 ? -11.201 -0.358 2.840 1.00 98.38 154 ALA A N 1
ATOM 1203 C CA . ALA A 1 154 ? -10.921 -1.640 2.192 1.00 98.38 154 ALA A CA 1
ATOM 1204 C C . ALA A 1 154 ? -11.971 -1.982 1.122 1.00 98.38 154 ALA A C 1
ATOM 1206 O O . ALA A 1 154 ? -11.633 -2.392 0.008 1.00 98.38 154 ALA A O 1
ATOM 1207 N N . LYS A 1 155 ? -13.255 -1.747 1.425 1.00 98.06 155 LYS A N 1
ATOM 1208 C CA . LYS A 1 155 ? -14.340 -1.891 0.448 1.00 98.06 155 LYS A CA 1
ATOM 1209 C C . LYS A 1 155 ? -14.168 -0.926 -0.724 1.00 98.06 155 LYS A C 1
ATOM 1211 O O . LYS A 1 155 ? -14.287 -1.347 -1.867 1.00 98.06 155 LYS A O 1
ATOM 1216 N N . ALA A 1 156 ? -13.869 0.345 -0.456 1.00 97.44 156 ALA A N 1
ATOM 1217 C CA . ALA A 1 156 ? -13.685 1.354 -1.496 1.00 97.44 156 ALA A CA 1
ATOM 1218 C C . ALA A 1 156 ? -12.467 1.082 -2.395 1.00 97.44 156 ALA A C 1
ATOM 1220 O O . ALA A 1 156 ? -12.502 1.444 -3.568 1.00 97.44 156 ALA A O 1
ATOM 1221 N N . LEU A 1 157 ? -11.418 0.442 -1.868 1.00 96.06 157 LEU A N 1
ATOM 1222 C CA . LEU A 1 157 ? -10.223 0.031 -2.617 1.00 96.06 157 LEU A CA 1
ATOM 1223 C C . LEU A 1 157 ? -10.478 -1.159 -3.557 1.00 96.06 157 LEU A C 1
ATOM 1225 O O . LEU A 1 157 ? -9.773 -1.324 -4.553 1.00 96.06 157 LEU A O 1
ATOM 1229 N N . THR A 1 158 ? -11.489 -1.980 -3.268 1.00 92.44 158 THR A N 1
ATOM 1230 C CA . THR A 1 158 ? -11.850 -3.126 -4.114 1.00 92.44 158 THR A CA 1
ATOM 1231 C C . THR A 1 158 ? -12.416 -2.627 -5.443 1.00 92.44 158 THR A C 1
ATOM 1233 O O . THR A 1 158 ? -13.385 -1.871 -5.467 1.00 92.44 158 THR A O 1
ATOM 1236 N N . GLY A 1 159 ? -11.796 -3.020 -6.557 1.00 84.38 159 GLY A N 1
ATOM 1237 C CA . GLY A 1 159 ? -12.167 -2.570 -7.901 1.00 84.38 159 GLY A CA 1
ATOM 1238 C C . GLY A 1 159 ? -11.669 -1.170 -8.280 1.00 84.38 159 GLY A C 1
ATOM 1239 O O . GLY A 1 159 ? -11.844 -0.774 -9.430 1.00 84.38 159 GLY A O 1
ATOM 1240 N N . THR A 1 160 ? -11.045 -0.419 -7.363 1.00 89.50 160 THR A N 1
ATOM 1241 C CA . THR A 1 160 ? -10.459 0.906 -7.665 1.00 89.50 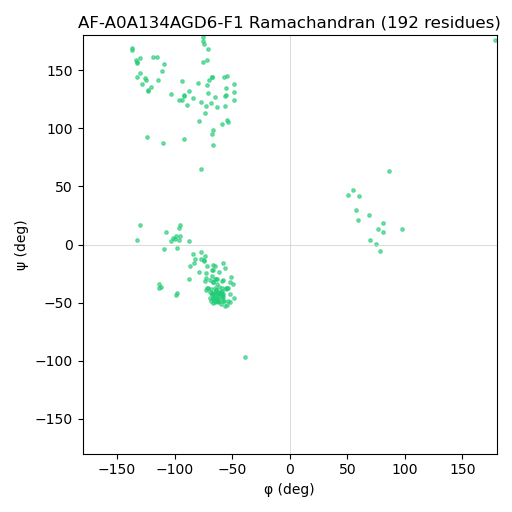160 THR A CA 1
ATOM 1242 C C . THR A 1 160 ? -8.939 0.913 -7.590 1.00 89.50 160 THR A C 1
ATOM 1244 O O . THR A 1 160 ? -8.310 1.598 -8.395 1.00 89.50 160 THR A O 1
ATOM 1247 N N . TYR A 1 161 ? -8.364 0.158 -6.649 1.00 88.00 161 TYR A N 1
ATOM 1248 C CA . TYR A 1 161 ? -6.921 -0.031 -6.496 1.00 88.00 161 TYR A CA 1
ATOM 1249 C C . TYR A 1 161 ? -6.461 -1.345 -7.133 1.00 88.00 161 TYR A C 1
ATOM 1251 O O . TYR A 1 161 ? -5.476 -1.367 -7.862 1.00 88.00 161 TYR A O 1
ATOM 1259 N N . ALA A 1 162 ? -7.213 -2.426 -6.907 1.00 84.50 162 ALA A N 1
ATOM 1260 C CA . ALA A 1 162 ? -6.972 -3.735 -7.505 1.00 84.50 162 ALA A CA 1
ATOM 1261 C C . ALA A 1 162 ? -8.252 -4.292 -8.136 1.00 84.50 162 ALA A C 1
ATOM 1263 O O . ALA A 1 162 ? -9.353 -4.071 -7.628 1.00 84.50 162 ALA A O 1
ATOM 1264 N N . THR A 1 163 ? -8.104 -5.051 -9.222 1.00 79.50 163 THR A N 1
ATOM 1265 C CA . THR A 1 163 ? -9.213 -5.734 -9.911 1.00 79.50 163 THR A CA 1
ATOM 1266 C C . THR A 1 163 ? -9.688 -6.995 -9.186 1.00 79.50 163 THR A C 1
ATOM 1268 O O . THR A 1 163 ? -10.753 -7.516 -9.509 1.00 79.50 163 THR A O 1
ATOM 1271 N N . ASP A 1 164 ? -8.929 -7.478 -8.196 1.00 83.56 164 ASP A N 1
ATOM 1272 C CA . ASP A 1 164 ? -9.295 -8.631 -7.375 1.00 83.56 164 ASP A CA 1
ATOM 1273 C C . ASP A 1 164 ? -10.580 -8.347 -6.569 1.00 83.56 164 ASP A C 1
ATOM 1275 O O . ASP A 1 164 ? -10.579 -7.457 -5.711 1.00 83.56 164 ASP A O 1
ATOM 1279 N N . PRO A 1 165 ? -11.671 -9.112 -6.775 1.00 86.38 165 PRO A N 1
ATOM 1280 C CA . PRO A 1 165 ? -12.925 -8.904 -6.053 1.00 86.38 165 PRO A CA 1
ATOM 1281 C C . PRO A 1 165 ? -12.808 -9.156 -4.543 1.00 86.38 165 PRO A C 1
ATOM 1283 O O . PRO A 1 165 ? -13.646 -8.683 -3.780 1.00 86.38 165 PRO A O 1
ATOM 1286 N N . ASN A 1 166 ? -11.771 -9.870 -4.094 1.00 91.19 166 ASN A N 1
ATOM 1287 C CA . ASN A 1 166 ? -11.521 -10.163 -2.683 1.00 91.19 166 ASN A CA 1
ATOM 1288 C C . ASN A 1 166 ? -10.490 -9.219 -2.047 1.00 91.19 166 ASN A C 1
ATOM 1290 O O . ASN A 1 166 ? -10.082 -9.455 -0.908 1.00 91.19 166 ASN A O 1
ATOM 1294 N N . TYR A 1 167 ? -10.045 -8.171 -2.753 1.00 93.44 1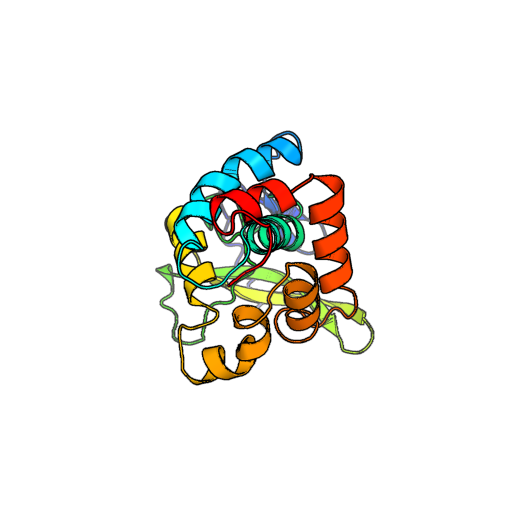67 TYR A N 1
ATOM 1295 C CA . TYR A 1 167 ? -8.960 -7.301 -2.292 1.00 93.44 167 TYR A CA 1
ATOM 1296 C C . TYR A 1 167 ? -9.225 -6.720 -0.900 1.00 93.44 167 TYR A C 1
ATOM 1298 O O . TYR A 1 167 ? -8.420 -6.901 0.013 1.00 93.44 167 TYR A O 1
ATOM 1306 N N . GLY A 1 168 ? -10.393 -6.106 -0.694 1.00 97.56 168 GLY A N 1
ATOM 1307 C CA . GLY A 1 168 ? -10.771 -5.542 0.600 1.00 97.56 168 GLY A CA 1
ATOM 1308 C C . GLY A 1 168 ? -10.784 -6.583 1.722 1.00 97.56 168 GLY A C 1
ATOM 1309 O O . GLY A 1 168 ? -10.240 -6.335 2.795 1.00 97.56 168 GLY A O 1
ATOM 1310 N N . SER A 1 169 ? -11.322 -7.777 1.468 1.00 98.19 169 SER A N 1
ATOM 1311 C CA . SER A 1 169 ? -11.332 -8.871 2.449 1.00 98.19 169 SER A CA 1
ATOM 1312 C C . SER A 1 169 ? -9.925 -9.368 2.785 1.00 98.19 169 SER A C 1
ATOM 1314 O O . SER A 1 169 ? -9.644 -9.658 3.945 1.00 98.19 169 SER A O 1
ATOM 1316 N N . LYS A 1 170 ? -9.012 -9.424 1.806 1.00 97.88 170 LYS A N 1
ATOM 1317 C CA . LYS A 1 170 ? -7.602 -9.771 2.042 1.00 97.88 170 LYS A CA 1
ATOM 1318 C C . LYS A 1 170 ? -6.907 -8.735 2.924 1.00 97.88 170 LYS A C 1
ATOM 1320 O O . LYS A 1 170 ? -6.181 -9.122 3.838 1.00 97.88 170 LYS A O 1
ATOM 1325 N N . LEU A 1 171 ? -7.159 -7.444 2.689 1.00 98.50 171 LEU A N 1
ATOM 1326 C CA . LEU A 1 171 ? -6.636 -6.374 3.541 1.00 98.50 171 LEU A CA 1
ATOM 1327 C C . LEU A 1 171 ? -7.154 -6.500 4.972 1.00 98.50 171 LEU A C 1
ATOM 1329 O O . LEU A 1 171 ? -6.355 -6.489 5.903 1.00 98.50 171 LEU A O 1
ATOM 1333 N N . LEU A 1 172 ? -8.465 -6.677 5.149 1.00 98.69 172 LEU A N 1
ATOM 1334 C CA . LEU A 1 172 ? -9.061 -6.835 6.476 1.00 98.69 172 LEU A CA 1
ATOM 1335 C C . LEU A 1 172 ? -8.521 -8.068 7.200 1.00 98.69 172 LEU A C 1
ATOM 1337 O O . LEU A 1 172 ? -8.152 -7.965 8.362 1.00 98.69 172 LEU A O 1
ATOM 1341 N N . ASN A 1 173 ? -8.341 -9.190 6.500 1.00 98.56 173 ASN A N 1
ATOM 1342 C CA . ASN A 1 173 ? -7.728 -10.377 7.087 1.00 98.56 173 ASN A CA 1
ATOM 1343 C C . ASN A 1 173 ? -6.295 -10.113 7.587 1.00 98.56 173 ASN A C 1
ATOM 1345 O O . ASN A 1 173 ? -5.926 -10.581 8.662 1.00 98.56 173 ASN A O 1
ATOM 1349 N N . ILE A 1 174 ? -5.480 -9.355 6.845 1.00 98.50 174 ILE A N 1
ATOM 1350 C CA . ILE A 1 174 ? -4.140 -8.949 7.305 1.00 98.50 174 ILE A CA 1
ATOM 1351 C C . ILE A 1 174 ? -4.251 -8.019 8.521 1.00 98.50 174 ILE A C 1
ATOM 1353 O O . ILE A 1 174 ? -3.536 -8.214 9.503 1.00 98.50 174 ILE A O 1
ATOM 1357 N N . ILE A 1 175 ? -5.157 -7.039 8.480 1.00 98.62 175 ILE A N 1
ATOM 1358 C CA . ILE A 1 175 ? -5.392 -6.104 9.588 1.00 98.62 175 ILE A CA 1
ATOM 1359 C C . ILE A 1 175 ? -5.778 -6.857 10.865 1.00 98.62 175 ILE A C 1
ATOM 1361 O O . ILE A 1 175 ? -5.218 -6.567 11.921 1.00 98.62 175 ILE A O 1
ATOM 1365 N N . ASP A 1 176 ? -6.677 -7.835 10.767 1.00 98.31 176 ASP A N 1
ATOM 1366 C CA . ASP A 1 176 ? -7.129 -8.666 11.884 1.00 98.31 176 ASP A CA 1
ATOM 1367 C C . ASP A 1 176 ? -5.990 -9.554 12.403 1.00 98.31 176 ASP A C 1
ATOM 1369 O O . ASP A 1 176 ? -5.678 -9.541 13.592 1.00 98.31 176 ASP A O 1
ATOM 1373 N N . THR A 1 177 ? -5.313 -10.272 11.499 1.00 98.06 177 THR A N 1
ATOM 1374 C CA . THR A 1 177 ? -4.245 -11.233 11.837 1.00 98.06 177 THR A CA 1
ATOM 1375 C C . THR A 1 177 ? -3.092 -10.578 12.596 1.00 98.06 177 THR A C 1
ATOM 1377 O O . THR A 1 177 ? -2.511 -11.190 13.491 1.00 98.06 177 THR A O 1
ATOM 1380 N N . TYR A 1 178 ? -2.743 -9.341 12.236 1.00 97.50 178 TYR A N 1
ATOM 1381 C CA . TYR A 1 178 ? -1.608 -8.617 12.816 1.00 97.50 178 TYR A CA 1
ATOM 1382 C C . TYR A 1 178 ? -2.022 -7.482 13.756 1.00 97.50 178 TYR A C 1
ATOM 1384 O O . TYR A 1 178 ? -1.171 -6.689 14.157 1.00 97.50 178 TYR A O 1
ATOM 1392 N N . ASN A 1 179 ? -3.307 -7.406 14.119 1.00 97.69 179 ASN A N 1
ATOM 1393 C CA . ASN A 1 179 ? -3.870 -6.383 14.998 1.00 97.69 179 ASN A CA 1
ATOM 1394 C C . ASN A 1 179 ? -3.509 -4.939 14.577 1.00 97.69 179 ASN A C 1
ATOM 1396 O O . ASN A 1 179 ? -3.163 -4.089 15.398 1.00 97.69 179 ASN A O 1
ATOM 1400 N N . LEU A 1 180 ? -3.573 -4.647 13.274 1.00 98.31 180 LEU A N 1
ATOM 1401 C CA . LEU A 1 180 ? -3.115 -3.365 12.724 1.00 98.31 180 LEU A CA 1
ATOM 1402 C C . LEU A 1 180 ? -4.054 -2.191 13.038 1.00 98.31 180 LEU A C 1
ATOM 1404 O O . LEU A 1 180 ? -3.667 -1.047 12.818 1.00 98.31 180 LEU A O 1
ATOM 1408 N N . ARG A 1 181 ? -5.259 -2.435 13.578 1.00 97.38 181 ARG A N 1
ATOM 1409 C CA . ARG A 1 181 ? -6.188 -1.364 13.997 1.00 97.38 181 ARG A CA 1
ATOM 1410 C C . ARG A 1 181 ? -5.619 -0.474 15.099 1.00 97.38 181 ARG A C 1
ATOM 1412 O O . ARG A 1 181 ? -6.022 0.680 15.202 1.00 97.38 181 ARG A O 1
ATOM 1419 N N . GLU A 1 182 ? -4.667 -0.964 15.891 1.00 96.88 182 GLU A N 1
ATOM 1420 C CA . GLU A 1 182 ? -3.988 -0.125 16.886 1.00 96.88 182 GLU A CA 1
ATOM 1421 C C . GLU A 1 182 ? -3.203 1.020 16.232 1.00 96.88 182 GLU A C 1
ATOM 1423 O O . GLU A 1 182 ? -3.140 2.110 16.793 1.00 96.88 182 GLU A O 1
ATOM 1428 N N . LEU A 1 183 ? -2.707 0.828 15.003 1.00 97.50 183 LEU A N 1
ATOM 1429 C CA . LEU A 1 183 ? -2.017 1.881 14.251 1.00 97.50 183 LEU A CA 1
ATOM 1430 C C . LEU A 1 183 ? -2.960 3.025 13.869 1.00 97.50 183 LEU A C 1
ATOM 1432 O O . LEU A 1 183 ? -2.547 4.181 13.804 1.00 97.50 183 LEU A O 1
ATOM 1436 N N . ASP A 1 184 ? -4.238 2.727 13.624 1.00 97.62 184 ASP A N 1
ATOM 1437 C CA . ASP A 1 184 ? -5.218 3.757 13.280 1.00 97.62 184 ASP A CA 1
ATOM 1438 C C . ASP A 1 184 ? -5.464 4.698 14.457 1.00 97.62 184 ASP A C 1
ATOM 1440 O O . ASP A 1 184 ? -5.669 5.893 14.242 1.00 97.62 184 ASP A O 1
ATOM 1444 N N . LYS A 1 185 ? -5.372 4.190 15.693 1.00 96.50 185 LYS A N 1
ATOM 1445 C CA . LYS A 1 185 ? -5.548 4.978 16.919 1.00 96.50 185 LYS A CA 1
ATOM 1446 C C . LYS A 1 185 ? -4.448 6.013 17.138 1.00 96.50 185 LYS A C 1
ATOM 1448 O O . LYS A 1 185 ? -4.693 7.014 17.805 1.00 96.50 185 LYS A O 1
ATOM 1453 N N . GLU A 1 186 ? -3.278 5.834 16.524 1.00 96.00 186 GLU A N 1
ATOM 1454 C CA . GLU A 1 186 ? -2.198 6.830 16.561 1.00 96.00 186 GLU A CA 1
ATOM 1455 C C . GLU A 1 186 ? -2.543 8.120 15.798 1.00 96.00 186 GLU A C 1
ATOM 1457 O O . GLU A 1 186 ? -1.962 9.177 16.054 1.00 96.00 186 GLU A O 1
ATOM 1462 N N . ILE A 1 187 ? -3.490 8.051 14.854 1.00 95.56 187 ILE A N 1
ATOM 1463 C CA . ILE A 1 187 ? -3.933 9.198 14.046 1.00 95.56 187 ILE A CA 1
ATOM 1464 C C . ILE A 1 187 ? -5.384 9.573 14.358 1.00 95.56 187 ILE A C 1
ATOM 1466 O O . ILE A 1 187 ? -5.727 10.755 14.392 1.00 95.56 187 ILE A O 1
ATOM 1470 N N . PHE A 1 188 ? -6.230 8.577 14.603 1.00 94.88 188 PHE A N 1
ATOM 1471 C CA . PHE A 1 188 ? -7.655 8.706 14.867 1.00 94.88 188 PHE A CA 1
ATOM 1472 C C . PHE A 1 188 ? -7.955 8.036 16.214 1.00 94.88 188 PHE A C 1
ATOM 1474 O O . PHE A 1 188 ? -8.215 6.839 16.225 1.00 94.88 188 PHE A O 1
ATOM 1481 N N . PRO A 1 189 ? -7.944 8.756 17.352 1.00 90.56 189 PRO A N 1
ATOM 1482 C CA . PRO A 1 189 ? -7.964 8.149 18.692 1.00 90.56 189 PRO A CA 1
ATOM 1483 C C . PRO A 1 189 ? -9.069 7.107 18.947 1.00 90.56 189 PRO A C 1
ATOM 1485 O O . PRO A 1 189 ? -8.867 6.171 19.714 1.00 90.56 189 PRO A O 1
ATOM 1488 N N . ASN A 1 190 ? -10.209 7.220 18.258 1.00 90.69 190 ASN A N 1
ATOM 1489 C CA . ASN A 1 190 ? -11.337 6.286 18.365 1.00 90.69 190 ASN A CA 1
ATOM 1490 C C . ASN A 1 190 ? -11.341 5.177 17.288 1.00 90.69 190 ASN A C 1
ATOM 1492 O O . ASN A 1 190 ? -12.330 4.466 17.146 1.00 90.69 190 ASN A O 1
ATOM 1496 N N . GLY A 1 191 ? -10.290 5.065 16.472 1.00 86.62 191 GLY A N 1
ATOM 1497 C CA . GLY A 1 191 ? -10.218 4.183 15.297 1.00 86.62 191 GLY A CA 1
ATOM 1498 C C . GLY A 1 191 ? -11.121 4.601 14.126 1.00 86.62 191 GLY A C 1
ATOM 1499 O O . GLY A 1 191 ? -11.190 3.906 13.115 1.00 86.62 191 GLY A O 1
ATOM 1500 N N . VAL A 1 192 ? -11.810 5.737 14.247 1.00 90.75 192 VAL A N 1
ATOM 1501 C CA . VAL A 1 192 ? -12.772 6.267 13.274 1.00 90.75 192 VAL A CA 1
ATOM 1502 C C . VAL A 1 192 ? -12.330 7.669 12.875 1.00 90.75 192 VAL A C 1
ATOM 1504 O O . VAL A 1 192 ? -12.003 8.483 13.743 1.00 90.75 192 VAL A O 1
ATOM 1507 N N . LYS A 1 193 ? -12.312 7.963 11.570 1.00 93.00 193 LYS A N 1
ATOM 1508 C CA . LYS A 1 193 ? -11.996 9.318 11.094 1.00 93.00 193 LYS A CA 1
ATOM 1509 C C . LYS A 1 193 ? -13.103 10.300 11.503 1.00 93.00 193 LYS A C 1
ATOM 1511 O O . LYS A 1 193 ? -14.271 9.908 11.460 1.00 93.00 193 LYS A O 1
ATOM 1516 N N . PRO A 1 194 ? -12.759 11.559 11.835 1.00 87.06 194 PRO A N 1
ATOM 1517 C CA . PRO A 1 194 ? -13.748 12.611 12.076 1.00 87.06 194 PRO A CA 1
ATOM 1518 C C . PRO A 1 194 ? -14.633 12.808 10.846 1.00 87.06 194 PRO A C 1
ATOM 1520 O O . PRO A 1 194 ? -14.118 12.680 9.709 1.00 87.06 194 PRO A O 1
#

Radius of gyration: 16.93 Å; Cα contacts (8 Å, |Δi|>4): 301; chains: 1; bounding box: 37×36×54 Å